Protein AF-A0A2S9YB54-F1 (afdb_monomer_lite)

InterPro domains:
  IPR007791 Co-chaperone DjlA, N-terminal [PF05099] (180-295)
  IPR029024 TerB-like [G3DSA:1.10.3680.10] (63-177)
  IPR029024 TerB-like [G3DSA:1.10.3680.10] (178-296)
  IPR029024 TerB-like [SSF158682] (177-295)

Organism: NCBI:txid215803

pLDDT: mean 83.52, std 16.0, range [41.47, 98.31]

Foldseek 3Di:
DDDDDDDDDDDDDDDDDDDDDDDDDDDDPPDDDPDDPDPPDPDDPPPDDPDDDDPLLLLLLLLLLVLVCQPPVDDDPVLLVLSLVLSCVVVVVDDSVVSSVSNVVSNVVLVPQDDPVSSVVVNLVSLLVCLVRPDPLVVLSSLVSLLCSCCVVPANDPRSLVSSQVSCVSSVLHQDLLLLLLLLLLVLLQCLVHDDDVVSVVLNLVVSCVVCVPDDSSSSVNSNSSSVNVQVVDPDNVVSLVSNLVSLLVCLVVDDLVVLVVSLVSLVCSCCVVPDHDPSSVVSSVVSCVSNVVVD

Sequence (296 aa):
MFPHGGGPATGAWGGPPASRRKGPPRPQVRRAPVSATMAMTSPPPVIGENLPFPPELPGLAWLFVGLVESAEGHLTNDDLLAVAKRLQRWAPKLPIERVSALIRHTIADYRALPDVATRGARTREHNTELAQLVPRQRLAEVLTALYEIASDDGVVRDQELRFIVNTTQQLGLSPDPRLLAIAFLYLTLSIVDGHVDEAEKLVLREQAQKWAPGISIAERAVVIRWAIAEFKRRPELDDKMQCAREAADQLAVSTDKKTRRQILAEMWRIAGADGHISPEEQRFIAEMVSRFKLDS

Secondary structure (DSSP, 8-state):
---------------------PPPPPPP--PPP--------PPPP-----PPPPTTHHHHHHHHHHHHHHHHS---HHHHHHHHHHHHHH-TTS-HHHHHHHHHHHHHHHHHS-SHHHHHHHHHHHHHHHHHHS-HHHHHHHHHHHHHHHTTTS---HHHHHHHHHHHHHTT-PPPHHHHHHHHHHHHHTTTTS---HHHHHHHHHHHHHH-TTS-HHHHHHHHHHHHHHHHT--SHHHHHHHHHHHHHHHHHHS-HHHHHHHHHHHHHHHTTTS---HHHHHHHHHHHHHTT---

Structure (mmCIF, N/CA/C/O backbone):
data_AF-A0A2S9YB54-F1
#
_entry.id   AF-A0A2S9YB54-F1
#
loop_
_atom_site.group_PDB
_atom_site.id
_atom_site.type_symbol
_atom_site.label_atom_id
_atom_site.label_alt_id
_atom_site.label_comp_id
_atom_site.label_asym_id
_atom_site.label_entity_id
_atom_site.label_seq_id
_atom_site.pdbx_PDB_ins_code
_atom_site.Cartn_x
_atom_site.Cartn_y
_atom_site.Cartn_z
_atom_site.occupancy
_atom_site.B_iso_or_equiv
_atom_site.auth_seq_id
_atom_site.auth_comp_id
_atom_site.auth_asym_id
_atom_site.auth_atom_id
_atom_site.pdbx_PDB_model_num
ATOM 1 N N . MET A 1 1 ? 33.451 56.498 38.755 1.00 47.00 1 MET A N 1
ATOM 2 C CA . MET A 1 1 ? 34.878 56.280 39.059 1.00 47.00 1 MET A CA 1
ATOM 3 C C . MET A 1 1 ? 35.447 55.453 37.912 1.00 47.00 1 MET A C 1
ATOM 5 O O . MET A 1 1 ? 35.186 54.263 37.847 1.00 47.00 1 MET A O 1
ATOM 9 N N . PHE A 1 2 ? 36.066 56.116 36.931 1.00 46.22 2 PHE A N 1
ATOM 10 C CA . PHE A 1 2 ? 36.906 55.465 35.915 1.00 46.22 2 PHE A CA 1
ATOM 11 C C . PHE A 1 2 ? 38.235 55.046 36.576 1.00 46.22 2 PHE A C 1
ATOM 13 O O . PHE A 1 2 ? 38.600 55.629 37.601 1.00 46.22 2 PHE A O 1
ATOM 20 N N . PRO A 1 3 ? 38.968 54.081 35.998 1.00 61.94 3 PRO A N 1
ATOM 21 C CA . PRO A 1 3 ? 40.018 54.521 35.084 1.00 61.94 3 PRO A CA 1
ATOM 22 C C . PRO A 1 3 ? 40.123 53.724 33.776 1.00 61.94 3 PRO A C 1
ATOM 24 O O . PRO A 1 3 ? 39.728 52.568 33.655 1.00 61.94 3 PRO A O 1
ATOM 27 N N . HIS A 1 4 ? 40.695 54.438 32.810 1.00 48.91 4 HIS A N 1
ATOM 28 C CA . HIS A 1 4 ? 41.218 54.014 31.519 1.00 48.91 4 HIS A CA 1
ATOM 29 C C . HIS A 1 4 ? 42.365 52.997 31.619 1.00 48.91 4 HIS A C 1
ATOM 31 O O . HIS A 1 4 ? 43.097 52.982 32.607 1.00 48.91 4 HIS A O 1
ATOM 37 N N . GLY A 1 5 ? 42.629 52.288 30.514 1.00 41.47 5 GLY A N 1
ATOM 38 C CA . GLY A 1 5 ? 43.935 51.664 30.292 1.00 41.47 5 GLY A CA 1
ATOM 39 C C . GLY A 1 5 ? 44.109 50.950 28.948 1.00 41.47 5 GLY A C 1
ATOM 40 O O . GLY A 1 5 ? 43.837 49.765 28.857 1.00 41.47 5 GLY A O 1
ATOM 41 N N . GLY A 1 6 ? 44.636 51.667 27.947 1.00 43.12 6 GLY A N 1
ATOM 42 C CA . GLY A 1 6 ? 45.800 51.204 27.170 1.00 43.12 6 GLY A CA 1
ATOM 43 C C . GLY A 1 6 ? 45.622 50.243 25.984 1.00 43.12 6 GLY A C 1
ATOM 44 O O . GLY A 1 6 ? 45.802 49.047 26.139 1.00 43.12 6 GLY A O 1
ATOM 45 N N . GLY A 1 7 ? 45.451 50.812 24.785 1.00 42.75 7 GLY A N 1
ATOM 46 C CA . GLY A 1 7 ? 46.510 50.874 23.754 1.00 42.75 7 GLY A CA 1
ATOM 47 C C . GLY A 1 7 ? 46.870 49.632 22.898 1.00 42.75 7 GLY A C 1
ATOM 48 O O . GLY A 1 7 ? 46.712 48.501 23.338 1.00 42.75 7 GLY A O 1
ATOM 49 N N . PRO A 1 8 ? 47.370 49.840 21.656 1.00 57.41 8 PRO A N 1
ATOM 50 C CA . PRO A 1 8 ? 47.349 48.860 20.564 1.00 57.41 8 PRO A CA 1
ATOM 51 C C . PRO A 1 8 ? 48.701 48.164 20.317 1.00 57.41 8 PRO A C 1
ATOM 53 O O . PRO A 1 8 ? 49.756 48.701 20.649 1.00 57.41 8 PRO A O 1
ATOM 56 N N . ALA A 1 9 ? 48.679 47.012 19.636 1.00 49.34 9 ALA A N 1
ATOM 57 C CA . ALA A 1 9 ? 49.881 46.344 19.134 1.00 49.34 9 ALA A CA 1
ATOM 58 C C . ALA A 1 9 ? 49.787 46.087 17.621 1.00 49.34 9 ALA A C 1
ATOM 60 O O . ALA A 1 9 ? 49.126 45.170 17.143 1.00 49.34 9 ALA A O 1
ATOM 61 N N . THR A 1 10 ? 50.487 46.938 16.879 1.00 50.25 10 THR A N 1
ATOM 62 C CA . THR A 1 10 ? 50.963 46.729 15.511 1.00 50.25 10 THR A CA 1
ATOM 63 C C . THR A 1 10 ? 52.165 45.779 15.513 1.00 50.25 10 THR A C 1
ATOM 65 O O . THR A 1 10 ? 53.118 46.012 16.253 1.00 50.25 10 THR A O 1
ATOM 68 N N . GLY A 1 11 ? 52.174 44.769 14.642 1.00 43.72 11 GLY A N 1
ATOM 69 C CA . GLY A 1 11 ? 53.356 43.953 14.327 1.00 43.72 11 GLY A CA 1
ATOM 70 C C . GLY A 1 11 ? 53.166 43.303 12.954 1.00 43.72 11 GLY A C 1
ATOM 71 O O . GLY A 1 11 ? 52.306 42.452 12.789 1.00 43.72 11 GLY A O 1
ATOM 72 N N . ALA A 1 12 ? 53.734 43.888 11.899 1.00 43.84 12 ALA A N 1
ATOM 73 C CA . ALA A 1 12 ? 55.035 43.515 11.331 1.00 43.84 12 ALA A CA 1
ATOM 74 C C . ALA A 1 12 ? 54.943 42.311 10.368 1.00 43.84 12 ALA A C 1
ATOM 76 O O . ALA A 1 12 ? 55.212 41.168 10.723 1.00 43.84 12 ALA A O 1
ATOM 77 N N . TRP A 1 13 ? 54.597 42.607 9.110 1.00 44.25 13 TRP A N 1
ATOM 78 C CA . TRP A 1 13 ? 54.785 41.710 7.969 1.00 44.25 13 TRP A CA 1
ATOM 79 C C . TRP A 1 13 ? 56.259 41.733 7.549 1.00 44.25 13 TRP A C 1
ATOM 81 O O . TRP A 1 13 ? 56.711 42.663 6.882 1.00 44.25 13 TRP A O 1
ATOM 91 N N . GLY A 1 14 ? 57.017 40.721 7.966 1.00 44.56 14 GLY A N 1
ATOM 92 C CA . GLY A 1 14 ? 58.367 40.454 7.475 1.00 44.56 14 GLY A CA 1
ATOM 93 C C . GLY A 1 14 ? 58.332 39.499 6.282 1.00 44.56 14 GLY A C 1
ATOM 94 O O . GLY A 1 14 ? 58.009 38.327 6.443 1.00 44.56 14 GLY A O 1
ATOM 95 N N . GLY A 1 15 ? 58.682 39.989 5.091 1.00 48.69 15 GLY A N 1
ATOM 96 C CA . GLY A 1 15 ? 59.106 39.147 3.966 1.00 48.69 15 GLY A CA 1
ATOM 97 C C . GLY A 1 15 ? 60.621 38.927 4.010 1.00 48.69 15 GLY A C 1
ATOM 98 O O . GLY A 1 15 ? 61.355 39.854 4.354 1.00 48.69 15 GLY A O 1
ATOM 99 N N . PRO A 1 16 ? 61.103 37.704 3.728 1.00 54.31 16 PRO A N 1
ATOM 100 C CA . PRO A 1 16 ? 62.136 37.529 2.688 1.00 54.31 16 PRO A CA 1
ATOM 101 C C . PRO A 1 16 ? 62.076 36.119 2.030 1.00 54.31 16 PRO A C 1
ATOM 103 O O . PRO A 1 16 ? 61.218 35.311 2.371 1.00 54.31 16 PRO A O 1
ATOM 106 N N . PRO A 1 17 ? 63.042 35.711 1.186 1.00 51.50 17 PRO A N 1
ATOM 107 C CA . PRO A 1 17 ? 63.483 36.291 -0.076 1.00 51.50 17 PRO A CA 1
ATOM 108 C C . PRO A 1 17 ? 63.271 35.313 -1.259 1.00 51.50 17 PRO A C 1
ATOM 110 O O . PRO A 1 17 ? 63.030 34.115 -1.104 1.00 51.50 17 PRO A O 1
ATOM 113 N N . ALA A 1 18 ? 63.416 35.837 -2.476 1.00 55.12 18 ALA A N 1
ATOM 114 C CA . ALA A 1 18 ? 63.358 35.098 -3.733 1.00 55.12 18 ALA A CA 1
ATOM 115 C C . ALA A 1 18 ? 64.339 33.907 -3.787 1.00 55.12 18 ALA A C 1
ATOM 117 O O . ALA A 1 18 ? 65.555 34.085 -3.702 1.00 55.12 18 ALA A O 1
ATOM 118 N N . SER A 1 19 ? 63.819 32.699 -4.036 1.00 52.44 19 SER A N 1
ATOM 119 C CA . SER A 1 19 ? 64.622 31.521 -4.377 1.00 52.44 19 SER A CA 1
ATOM 120 C C . SER A 1 19 ? 64.249 30.957 -5.757 1.00 52.44 19 SER A C 1
ATOM 122 O O . SER A 1 19 ? 63.149 30.491 -6.031 1.00 52.44 19 SER A O 1
ATOM 124 N N . ARG A 1 20 ? 65.227 31.108 -6.655 1.00 51.59 20 ARG A N 1
ATOM 125 C CA . ARG A 1 20 ? 65.539 30.393 -7.904 1.00 51.59 20 ARG A CA 1
ATOM 126 C C . ARG A 1 20 ? 64.504 29.383 -8.433 1.00 51.59 20 ARG A C 1
ATOM 128 O O . ARG A 1 20 ? 64.398 28.254 -7.962 1.00 51.59 20 ARG A O 1
ATOM 135 N N . ARG A 1 21 ? 63.897 29.753 -9.566 1.00 48.78 21 ARG A N 1
ATOM 136 C CA . ARG A 1 21 ? 63.228 28.858 -10.522 1.00 48.78 21 ARG A CA 1
ATOM 137 C C . ARG A 1 21 ? 64.166 27.712 -10.944 1.00 48.78 21 ARG A C 1
ATOM 139 O O . ARG A 1 21 ? 65.129 27.945 -11.672 1.00 48.78 21 ARG A O 1
ATOM 146 N N . LYS A 1 22 ? 63.865 26.476 -10.532 1.00 56.16 22 LYS A N 1
ATOM 147 C CA . LYS A 1 22 ? 64.337 25.255 -11.207 1.00 56.16 22 LYS A CA 1
ATOM 148 C C . LYS A 1 22 ? 63.351 24.942 -12.333 1.00 56.16 22 LYS A C 1
ATOM 150 O O . LYS A 1 22 ? 62.170 24.735 -12.073 1.00 56.16 22 LYS A O 1
ATOM 155 N N . GLY A 1 23 ? 63.828 24.973 -13.577 1.00 61.47 23 GLY A N 1
ATOM 156 C CA . GLY A 1 23 ? 63.038 24.587 -14.746 1.00 61.47 23 GLY A CA 1
ATOM 157 C C . GLY A 1 23 ? 62.624 23.107 -14.698 1.00 61.47 23 GLY A C 1
ATOM 158 O O . GLY A 1 23 ? 63.301 22.307 -14.046 1.00 61.47 23 GLY A O 1
ATOM 159 N N . PRO A 1 24 ? 61.521 22.735 -15.367 1.00 69.38 24 PRO A N 1
ATOM 160 C CA . PRO A 1 24 ? 61.037 21.362 -15.386 1.00 69.38 24 PRO A CA 1
ATOM 161 C C . PRO A 1 24 ? 62.026 20.434 -16.118 1.00 69.38 24 PRO A C 1
ATOM 163 O O . PRO A 1 24 ? 62.635 20.842 -17.113 1.00 69.38 24 PRO A O 1
ATOM 166 N N . PRO A 1 25 ? 62.201 19.183 -15.659 1.00 64.88 25 PRO A N 1
ATOM 167 C CA . PRO A 1 25 ? 63.003 18.192 -16.366 1.00 64.88 25 PRO A CA 1
ATOM 168 C C . PRO A 1 25 ? 62.361 17.849 -17.719 1.00 64.88 25 PRO A C 1
ATOM 170 O O . PRO A 1 25 ? 61.146 17.692 -17.826 1.00 64.88 25 PRO A O 1
ATOM 173 N N . ARG A 1 26 ? 63.193 17.736 -18.763 1.00 62.69 26 ARG A N 1
ATOM 174 C CA . ARG A 1 26 ? 62.777 17.307 -20.108 1.00 62.69 26 ARG A CA 1
ATOM 175 C C . ARG A 1 26 ? 62.056 15.946 -20.054 1.00 62.69 26 ARG A C 1
ATOM 177 O O . ARG A 1 26 ? 62.517 15.060 -19.331 1.00 62.69 26 ARG A O 1
ATOM 184 N N . PRO A 1 27 ? 60.998 15.737 -20.857 1.00 56.84 27 PRO A N 1
ATOM 185 C CA . PRO A 1 27 ? 60.333 14.443 -20.971 1.00 56.84 27 PRO A CA 1
ATOM 186 C C . PRO A 1 27 ? 61.295 13.391 -21.542 1.00 56.84 27 PRO A C 1
ATOM 188 O O . PRO A 1 27 ? 61.834 13.544 -22.639 1.00 56.84 27 PRO A O 1
ATOM 191 N N . GLN A 1 28 ? 61.519 12.316 -20.785 1.00 61.38 28 GLN A N 1
ATOM 192 C CA . GLN A 1 28 ? 62.197 11.122 -21.282 1.00 61.38 28 GLN A CA 1
ATOM 193 C C . GLN A 1 28 ? 61.257 10.367 -22.226 1.00 61.38 28 GLN A C 1
ATOM 195 O O . GLN A 1 28 ? 60.147 9.992 -21.851 1.00 61.38 28 GLN A O 1
ATOM 200 N N . VAL A 1 29 ? 61.722 10.116 -23.449 1.00 53.56 29 VAL A N 1
ATOM 201 C CA . VAL A 1 29 ? 61.055 9.249 -24.426 1.00 53.56 29 VAL A CA 1
ATOM 202 C C . VAL A 1 29 ? 61.101 7.814 -23.896 1.00 53.56 29 VAL A C 1
ATOM 204 O O . VAL A 1 29 ? 62.106 7.116 -24.043 1.00 53.56 29 VAL A O 1
ATOM 207 N N . ARG A 1 30 ? 60.021 7.364 -23.246 1.00 52.75 30 ARG A N 1
ATOM 208 C CA . ARG A 1 30 ? 59.823 5.943 -22.939 1.00 52.75 30 ARG A CA 1
ATOM 209 C C . ARG A 1 30 ? 59.600 5.200 -24.253 1.00 52.75 30 ARG A C 1
ATOM 211 O O . ARG A 1 30 ? 58.563 5.346 -24.891 1.00 52.75 30 ARG A O 1
ATOM 218 N N . ARG A 1 31 ? 60.596 4.408 -24.651 1.00 51.91 31 ARG A N 1
ATOM 219 C CA . ARG A 1 31 ? 60.464 3.397 -25.705 1.00 51.91 31 ARG A CA 1
ATOM 220 C C . ARG A 1 31 ? 59.360 2.419 -25.300 1.00 51.91 31 ARG A C 1
ATOM 222 O O . ARG A 1 31 ? 59.403 1.872 -24.200 1.00 51.91 31 ARG A O 1
ATOM 229 N N . ALA A 1 32 ? 58.379 2.228 -26.177 1.00 47.94 32 ALA A N 1
ATOM 230 C CA . ALA A 1 32 ? 57.359 1.203 -26.011 1.00 47.94 32 ALA A CA 1
ATOM 231 C C . ALA A 1 32 ? 58.017 -0.192 -26.025 1.00 47.94 32 ALA A C 1
ATOM 233 O O . ALA A 1 32 ? 58.888 -0.434 -26.867 1.00 47.94 32 ALA A O 1
ATOM 234 N N . PRO A 1 33 ? 57.630 -1.117 -25.129 1.00 52.41 33 PRO A N 1
ATOM 235 C CA . PRO A 1 33 ? 57.997 -2.513 -25.279 1.00 52.41 33 PRO A CA 1
ATOM 236 C C . PRO A 1 33 ? 57.282 -3.089 -26.506 1.00 52.41 33 PRO A C 1
ATOM 238 O O . PRO A 1 33 ? 56.056 -3.150 -26.577 1.00 52.41 33 PRO A O 1
ATOM 241 N N . VAL A 1 34 ? 58.080 -3.510 -27.482 1.00 53.00 34 VAL A N 1
ATOM 242 C CA . VAL A 1 34 ? 57.661 -4.420 -28.545 1.00 53.00 34 VAL A CA 1
ATOM 243 C C . VAL A 1 34 ? 57.504 -5.790 -27.894 1.00 53.00 34 VAL A C 1
ATOM 245 O O . VAL A 1 34 ? 58.514 -6.370 -27.506 1.00 53.00 34 VAL A O 1
ATOM 248 N N . SER A 1 35 ? 56.266 -6.262 -27.722 1.00 51.31 35 SER A N 1
ATOM 249 C CA . SER A 1 35 ? 55.844 -7.678 -27.793 1.00 51.31 35 SER A CA 1
ATOM 250 C C . SER A 1 35 ? 54.519 -7.890 -27.061 1.00 51.31 35 SER A C 1
ATOM 252 O O . SER A 1 35 ? 54.496 -7.997 -25.840 1.00 51.31 35 SER A O 1
ATOM 254 N N . ALA A 1 36 ? 53.429 -7.995 -27.822 1.00 45.22 36 ALA A N 1
ATOM 255 C CA . ALA A 1 36 ? 52.252 -8.801 -27.475 1.00 45.22 36 ALA A CA 1
ATOM 256 C C . ALA A 1 36 ? 51.378 -9.033 -28.724 1.00 45.22 36 ALA A C 1
ATOM 258 O O . ALA A 1 36 ? 50.155 -8.938 -28.685 1.00 45.22 36 ALA A O 1
ATOM 259 N N . THR A 1 37 ? 52.004 -9.332 -29.864 1.00 49.59 37 THR A N 1
ATOM 260 C CA . THR A 1 37 ? 51.296 -9.909 -31.012 1.00 49.59 37 THR A CA 1
ATOM 261 C C . THR A 1 37 ? 51.246 -11.410 -30.775 1.00 49.59 37 THR A C 1
ATOM 263 O O . THR A 1 37 ? 52.161 -12.095 -31.205 1.00 49.59 37 THR A O 1
ATOM 266 N N . MET A 1 38 ? 50.273 -11.877 -29.985 1.00 50.12 38 MET A N 1
ATOM 267 C CA . MET A 1 38 ? 49.732 -13.253 -29.912 1.00 50.12 38 MET A CA 1
ATOM 268 C C . MET A 1 38 ? 48.845 -13.370 -28.660 1.00 50.12 38 MET A C 1
ATOM 270 O O . MET A 1 38 ? 49.124 -14.120 -27.733 1.00 50.12 38 MET A O 1
ATOM 274 N N . ALA A 1 39 ? 47.754 -12.608 -28.624 1.00 44.03 39 ALA A N 1
ATOM 275 C CA . ALA A 1 39 ? 46.569 -13.005 -27.874 1.00 44.03 39 ALA A CA 1
ATOM 276 C C . ALA A 1 39 ? 45.500 -13.282 -28.924 1.00 44.03 39 ALA A C 1
ATOM 278 O O . ALA A 1 39 ? 44.854 -12.370 -29.439 1.00 44.03 39 ALA A O 1
ATOM 279 N N . MET A 1 40 ? 45.417 -14.549 -29.329 1.00 45.66 40 MET A N 1
ATOM 280 C CA . MET A 1 40 ? 44.345 -15.030 -30.182 1.00 45.66 40 MET A CA 1
ATOM 281 C C . MET A 1 40 ? 43.021 -14.704 -29.498 1.00 45.66 40 MET A C 1
ATOM 283 O O . MET A 1 40 ? 42.725 -15.219 -28.424 1.00 45.66 40 MET A O 1
ATOM 287 N N . THR A 1 41 ? 42.290 -13.780 -30.116 1.00 48.69 41 THR A N 1
ATOM 288 C CA . THR A 1 41 ? 40.847 -13.828 -30.360 1.00 48.69 41 THR A CA 1
ATOM 289 C C . THR A 1 41 ? 40.161 -15.052 -29.751 1.00 48.69 41 THR A C 1
ATOM 291 O O . THR A 1 41 ? 39.812 -15.997 -30.457 1.00 48.69 41 THR A O 1
ATOM 294 N N . SER A 1 42 ? 39.943 -15.032 -28.437 1.00 43.28 42 SER A N 1
ATOM 295 C CA . SER A 1 42 ? 38.818 -15.773 -27.889 1.00 43.28 42 SER A CA 1
ATOM 296 C C . SER A 1 42 ? 37.576 -15.063 -28.422 1.00 43.28 42 SER A C 1
ATOM 298 O O . SER A 1 42 ? 37.486 -13.838 -28.274 1.00 43.28 42 SER A O 1
ATOM 300 N N . PRO A 1 43 ? 36.653 -15.771 -29.093 1.00 49.47 43 PRO A N 1
ATOM 301 C CA . PRO A 1 43 ? 35.344 -15.216 -29.393 1.00 49.47 43 PRO A CA 1
ATOM 302 C C . PRO A 1 43 ? 34.773 -14.620 -28.100 1.00 49.47 43 PRO A C 1
ATOM 304 O O . PRO A 1 43 ? 34.968 -15.228 -27.040 1.00 49.47 43 PRO A O 1
ATOM 307 N N . PRO A 1 44 ? 34.099 -13.454 -28.138 1.00 54.94 44 PRO A N 1
ATOM 308 C CA . PRO A 1 44 ? 33.345 -13.010 -26.975 1.00 54.94 44 PRO A CA 1
ATOM 309 C C . PRO A 1 44 ? 32.461 -14.182 -26.530 1.00 54.94 44 PRO A C 1
ATOM 311 O O . PRO A 1 44 ? 31.923 -14.874 -27.405 1.00 54.94 44 PRO A O 1
ATOM 314 N N . PRO A 1 45 ? 32.348 -14.462 -25.216 1.00 51.91 45 PRO A N 1
ATOM 315 C CA . PRO A 1 45 ? 31.446 -15.501 -24.748 1.00 51.91 45 PRO A CA 1
ATOM 316 C C . PRO A 1 45 ? 30.101 -15.228 -25.406 1.00 51.91 45 PRO A C 1
ATOM 318 O O . PRO A 1 45 ? 29.587 -14.112 -25.316 1.00 51.91 45 PRO A O 1
ATOM 321 N N . VAL A 1 46 ? 29.606 -16.208 -26.162 1.00 49.88 46 VAL A N 1
ATOM 322 C CA . VAL A 1 46 ? 28.294 -16.133 -26.793 1.00 49.88 46 VAL A CA 1
ATOM 323 C C . VAL A 1 46 ? 27.329 -15.917 -25.642 1.00 49.88 46 VAL A C 1
ATOM 325 O O . VAL A 1 46 ? 27.094 -16.831 -24.854 1.00 49.88 46 VAL A O 1
ATOM 328 N N . ILE A 1 47 ? 26.895 -14.665 -25.472 1.00 51.78 47 ILE A N 1
ATOM 329 C CA . ILE A 1 47 ? 25.923 -14.277 -24.459 1.00 51.78 47 ILE A CA 1
ATOM 330 C C . ILE A 1 47 ? 24.749 -15.209 -24.707 1.00 51.78 47 ILE A C 1
ATOM 332 O O . ILE A 1 47 ? 24.193 -15.217 -25.807 1.00 51.78 47 ILE A O 1
ATOM 336 N N . GLY A 1 48 ? 24.512 -16.076 -23.721 1.00 52.75 48 GLY A N 1
ATOM 337 C CA . GLY A 1 48 ? 23.598 -17.202 -23.817 1.00 52.75 48 GLY A CA 1
ATOM 338 C C . GLY A 1 48 ? 22.249 -16.780 -24.377 1.00 52.75 48 GLY A C 1
ATOM 339 O O . GLY A 1 48 ? 21.853 -15.629 -24.212 1.00 52.75 48 GLY A O 1
ATOM 340 N N . GLU A 1 49 ? 21.619 -17.734 -25.067 1.00 58.34 49 GLU A N 1
ATOM 341 C CA . GLU A 1 49 ? 20.243 -17.757 -25.571 1.00 58.34 49 GLU A CA 1
ATOM 342 C C . GLU A 1 49 ? 19.460 -16.449 -25.392 1.00 58.34 49 GLU A C 1
ATOM 344 O O . GLU A 1 49 ? 19.230 -15.995 -24.271 1.00 58.34 49 GLU A O 1
ATOM 349 N N . ASN A 1 50 ? 18.977 -15.879 -26.506 1.00 71.06 50 ASN A N 1
ATOM 350 C CA . ASN A 1 50 ? 17.980 -14.805 -26.525 1.00 71.06 50 ASN A CA 1
ATOM 351 C C . ASN A 1 50 ? 16.673 -15.284 -25.868 1.00 71.06 50 ASN A C 1
ATOM 353 O O . ASN A 1 50 ? 15.663 -15.499 -26.534 1.00 71.06 50 ASN A O 1
ATOM 357 N N . LEU A 1 51 ? 16.688 -15.465 -24.550 1.00 76.81 51 LEU A N 1
ATOM 358 C CA . LEU A 1 51 ? 15.523 -15.803 -23.771 1.00 76.81 51 LEU A CA 1
ATOM 359 C C . LEU A 1 51 ? 14.571 -14.610 -23.901 1.00 76.81 51 LEU A C 1
ATOM 361 O O . LEU A 1 51 ? 14.964 -13.466 -23.599 1.00 76.81 51 LEU A O 1
ATOM 365 N N . PRO A 1 52 ? 13.351 -14.834 -24.413 1.00 88.44 52 PRO A N 1
ATOM 366 C CA . PRO A 1 52 ? 12.354 -13.784 -24.457 1.00 88.44 52 PRO A CA 1
ATOM 367 C C . PRO A 1 52 ? 12.044 -13.343 -23.026 1.00 88.44 52 PRO A C 1
ATOM 369 O O . PRO A 1 52 ? 12.101 -14.134 -22.080 1.00 88.44 52 PRO A O 1
ATOM 372 N N . PHE A 1 53 ? 11.751 -12.056 -22.854 1.00 91.62 53 PHE A N 1
ATOM 373 C CA . PHE A 1 53 ? 11.256 -11.576 -21.571 1.00 91.62 53 PHE A CA 1
ATOM 374 C C . PHE A 1 53 ? 9.857 -12.161 -21.320 1.00 91.62 53 PHE A C 1
ATOM 376 O O . PHE A 1 53 ? 9.069 -12.248 -22.267 1.00 91.62 53 PHE A O 1
ATOM 383 N N . PRO A 1 54 ? 9.527 -12.537 -20.072 1.00 94.88 54 PRO A N 1
ATOM 384 C CA . PRO A 1 54 ? 8.142 -12.745 -19.677 1.00 94.88 54 PRO A CA 1
ATOM 385 C C . PRO A 1 54 ? 7.296 -11.528 -20.079 1.00 94.88 54 PRO A C 1
ATOM 387 O O . PRO A 1 54 ? 7.786 -10.398 -19.957 1.00 94.88 54 PRO A O 1
ATOM 390 N N . PRO A 1 55 ? 6.067 -11.730 -20.577 1.00 95.56 55 PRO A N 1
ATOM 391 C CA . PRO A 1 55 ? 5.236 -10.650 -21.104 1.00 95.56 55 PRO A CA 1
ATOM 392 C C . PRO A 1 55 ? 4.896 -9.583 -20.054 1.00 95.56 55 PRO A C 1
ATOM 394 O O . PRO A 1 55 ? 4.734 -8.417 -20.396 1.00 95.56 55 PRO A O 1
ATOM 397 N N . GLU A 1 56 ? 4.845 -9.948 -18.775 1.00 96.31 56 GLU A N 1
ATOM 398 C CA . GLU A 1 56 ? 4.596 -9.035 -17.660 1.00 96.31 56 GLU A CA 1
ATOM 399 C C . GLU A 1 56 ? 5.819 -8.180 -17.289 1.00 96.31 56 GLU A C 1
ATOM 401 O O . GLU A 1 56 ? 5.679 -7.118 -16.682 1.00 96.31 56 GLU A O 1
ATOM 406 N N . LEU A 1 57 ? 7.035 -8.616 -17.642 1.00 96.94 57 LEU A N 1
ATOM 407 C CA . LEU A 1 57 ? 8.267 -8.014 -17.130 1.00 96.94 57 LEU A CA 1
ATOM 408 C C . LEU A 1 57 ? 8.466 -6.548 -17.564 1.00 96.94 57 LEU A C 1
ATOM 410 O O . LEU A 1 57 ? 8.876 -5.756 -16.715 1.00 96.94 57 LEU A O 1
ATOM 414 N N . PRO A 1 58 ? 8.167 -6.139 -18.816 1.00 97.31 58 PRO A N 1
ATOM 415 C CA . PRO A 1 58 ? 8.232 -4.731 -19.209 1.00 97.31 58 PRO A CA 1
ATOM 416 C C . PRO A 1 58 ? 7.261 -3.845 -18.421 1.00 97.31 58 PRO A C 1
ATOM 418 O O . PRO A 1 58 ? 7.652 -2.774 -17.964 1.00 97.31 58 PRO A O 1
ATOM 421 N N . GLY A 1 59 ? 6.027 -4.312 -18.195 1.00 97.62 59 GLY A N 1
ATOM 422 C CA . GLY A 1 59 ? 5.044 -3.587 -17.387 1.00 97.62 59 GLY A CA 1
ATOM 423 C C . GLY A 1 59 ? 5.513 -3.426 -15.940 1.00 97.62 59 GLY A C 1
ATOM 424 O O . GLY A 1 59 ? 5.453 -2.332 -15.386 1.00 97.62 59 GLY A O 1
ATOM 425 N N . LEU A 1 60 ? 6.058 -4.487 -15.335 1.00 97.94 60 LEU A N 1
ATOM 426 C CA . LEU A 1 60 ? 6.622 -4.424 -13.982 1.00 97.94 60 LEU A CA 1
ATOM 427 C C . LEU A 1 60 ? 7.818 -3.470 -13.900 1.00 97.94 60 LEU A C 1
ATOM 429 O O . LEU A 1 60 ? 7.915 -2.686 -12.956 1.00 97.94 60 LEU A O 1
ATOM 433 N N . ALA A 1 61 ? 8.711 -3.510 -14.894 1.00 98.00 61 ALA A N 1
ATOM 434 C CA . ALA A 1 61 ? 9.841 -2.594 -14.968 1.00 98.00 61 ALA A CA 1
ATOM 435 C C . ALA A 1 61 ? 9.358 -1.142 -15.033 1.00 98.00 61 ALA A C 1
ATOM 437 O O . ALA A 1 61 ? 9.882 -0.301 -14.303 1.00 98.00 61 ALA A O 1
ATOM 438 N N . TRP A 1 62 ? 8.325 -0.865 -15.838 1.00 98.31 62 TRP A N 1
ATOM 439 C CA . TRP A 1 62 ? 7.717 0.459 -15.935 1.00 98.31 62 TRP A CA 1
ATOM 440 C C . TRP A 1 62 ? 7.185 0.950 -14.589 1.00 98.31 62 TRP A C 1
ATOM 442 O O . TRP A 1 62 ? 7.481 2.074 -14.191 1.00 98.31 62 TRP A O 1
ATOM 452 N N . LEU A 1 63 ? 6.445 0.112 -13.855 1.00 97.69 63 LEU A N 1
ATOM 453 C CA . LEU A 1 63 ? 5.908 0.494 -12.546 1.00 97.69 63 LEU A CA 1
ATOM 454 C C . LEU A 1 63 ? 7.003 0.761 -11.516 1.00 97.69 63 LEU A C 1
ATOM 456 O O . LEU A 1 63 ? 6.921 1.742 -10.782 1.00 97.69 63 LEU A O 1
ATOM 460 N N . PHE A 1 64 ? 8.027 -0.091 -11.459 1.00 97.12 64 PHE A N 1
ATOM 461 C CA . PHE A 1 64 ? 9.107 0.062 -10.484 1.00 97.12 64 PHE A CA 1
ATOM 462 C C . PHE A 1 64 ? 9.976 1.285 -10.789 1.00 97.12 64 PHE A C 1
ATOM 464 O O . PHE A 1 64 ? 10.320 2.028 -9.875 1.00 97.12 64 PHE A O 1
ATOM 471 N N . VAL A 1 65 ? 10.275 1.543 -12.066 1.00 96.19 65 VAL A N 1
ATOM 472 C CA . VAL A 1 65 ? 10.962 2.772 -12.492 1.00 96.19 65 VAL A CA 1
ATOM 473 C C . VAL A 1 65 ? 10.098 3.998 -12.210 1.00 96.19 65 VAL A C 1
ATOM 475 O O . VAL A 1 65 ? 10.599 4.974 -11.662 1.00 96.19 65 VAL A O 1
ATOM 478 N N . GLY A 1 66 ? 8.803 3.941 -12.533 1.00 95.94 66 GLY A N 1
ATOM 479 C CA . GLY A 1 66 ? 7.864 5.033 -12.291 1.00 95.94 66 GLY A CA 1
ATOM 480 C C . GLY A 1 66 ? 7.759 5.408 -10.814 1.00 95.94 66 GLY A C 1
ATOM 481 O O . GLY A 1 66 ? 7.721 6.595 -10.501 1.00 95.94 66 GLY A O 1
ATOM 482 N N . LEU A 1 67 ? 7.787 4.418 -9.914 1.00 95.81 67 LEU A N 1
ATOM 483 C CA . LEU A 1 67 ? 7.822 4.644 -8.470 1.00 95.81 67 LEU A CA 1
ATOM 484 C C . LEU A 1 67 ? 9.077 5.424 -8.059 1.00 95.81 67 LEU A C 1
ATOM 486 O O . LEU A 1 67 ? 8.950 6.483 -7.451 1.00 95.81 67 LEU A O 1
ATOM 490 N N . VAL A 1 68 ? 10.268 4.942 -8.424 1.00 94.19 68 VAL A N 1
ATOM 491 C CA . VAL A 1 68 ? 11.528 5.592 -8.024 1.00 94.19 68 VAL A CA 1
ATOM 492 C C . VAL A 1 68 ? 11.658 6.991 -8.635 1.00 94.19 68 VAL A C 1
ATOM 494 O O . VAL A 1 68 ? 12.027 7.949 -7.959 1.00 94.19 68 VAL A O 1
ATOM 497 N N . GLU A 1 69 ? 11.287 7.150 -9.905 1.00 92.69 69 GLU A N 1
ATOM 498 C CA . GLU A 1 69 ? 11.288 8.454 -10.574 1.00 92.69 69 GLU A CA 1
ATOM 499 C C . GLU A 1 69 ? 10.265 9.428 -9.967 1.00 92.69 69 GLU A C 1
ATOM 501 O O . GLU A 1 69 ? 10.484 10.638 -10.011 1.00 92.69 69 GLU A O 1
ATOM 506 N N . SER A 1 70 ? 9.166 8.935 -9.380 1.00 88.19 70 SER A N 1
ATOM 507 C CA . SER A 1 70 ? 8.165 9.784 -8.717 1.00 88.19 70 SER A CA 1
ATOM 508 C C . SER A 1 70 ? 8.623 10.359 -7.378 1.00 88.19 70 SER A C 1
ATOM 510 O O . SER A 1 70 ? 8.031 11.328 -6.918 1.00 88.19 70 SER A O 1
ATOM 512 N N . ALA A 1 71 ? 9.648 9.786 -6.746 1.00 78.19 71 ALA A N 1
ATOM 513 C CA . ALA A 1 71 ? 10.081 10.203 -5.421 1.00 78.19 71 ALA A CA 1
ATOM 514 C C . ALA A 1 71 ? 10.953 11.466 -5.466 1.00 78.19 71 ALA A C 1
ATOM 516 O O . ALA A 1 71 ? 10.657 12.447 -4.785 1.00 78.19 71 ALA A O 1
ATOM 517 N N . GLU A 1 72 ? 12.019 11.445 -6.277 1.00 68.25 72 GLU A N 1
ATOM 518 C CA . GLU A 1 72 ? 13.048 12.501 -6.293 1.00 68.25 72 GLU A CA 1
ATOM 519 C C . GLU A 1 72 ? 13.640 12.778 -7.690 1.00 68.25 72 GLU A C 1
ATOM 521 O O . GLU A 1 72 ? 14.532 13.612 -7.828 1.00 68.25 72 GLU A O 1
ATOM 526 N N . GLY A 1 73 ? 13.175 12.097 -8.749 1.00 69.31 73 GLY A N 1
ATOM 527 C CA . GLY A 1 73 ? 13.687 12.274 -10.120 1.00 69.31 73 GLY A CA 1
ATOM 528 C C . GLY A 1 73 ? 15.170 11.906 -10.319 1.00 69.31 73 GLY A C 1
ATOM 529 O O . GLY A 1 73 ? 15.743 12.153 -11.385 1.00 69.31 73 GLY A O 1
ATOM 530 N N . HIS A 1 74 ? 15.814 11.315 -9.309 1.00 80.00 74 HIS A N 1
ATOM 531 C CA . HIS A 1 74 ? 17.220 10.927 -9.327 1.00 80.00 74 HIS A CA 1
ATOM 532 C C . HIS A 1 74 ? 17.371 9.449 -8.971 1.00 80.00 74 HIS A C 1
ATOM 534 O O . HIS A 1 74 ? 17.495 9.084 -7.812 1.00 80.00 74 HIS A O 1
ATOM 540 N N . LEU A 1 75 ? 17.396 8.598 -9.998 1.00 84.50 75 LEU A N 1
ATOM 541 C CA . LEU A 1 75 ? 17.771 7.190 -9.860 1.00 84.50 75 LEU A CA 1
ATOM 542 C C . LEU A 1 75 ? 19.247 7.065 -9.466 1.00 84.50 75 LEU A C 1
ATOM 544 O O . LEU A 1 75 ? 20.133 7.386 -10.266 1.00 84.50 75 LEU A O 1
ATOM 548 N N . THR A 1 76 ? 19.508 6.561 -8.265 1.00 89.12 76 THR A N 1
ATOM 549 C CA . THR A 1 76 ? 20.843 6.140 -7.836 1.00 89.12 76 THR A CA 1
ATOM 550 C C . THR A 1 76 ? 21.163 4.735 -8.357 1.00 89.12 76 THR A C 1
ATOM 552 O O . THR A 1 76 ? 20.286 3.984 -8.789 1.00 89.12 76 THR A O 1
ATOM 555 N N . ASN A 1 77 ? 22.439 4.338 -8.320 1.00 89.88 77 ASN A N 1
ATOM 556 C CA . ASN A 1 77 ? 22.815 2.959 -8.657 1.00 89.88 77 ASN A CA 1
ATOM 557 C C . ASN A 1 77 ? 22.207 1.936 -7.684 1.00 89.88 77 ASN A C 1
ATOM 559 O O . ASN A 1 77 ? 21.923 0.810 -8.098 1.00 89.88 77 ASN A O 1
ATOM 563 N N . ASP A 1 78 ? 21.992 2.328 -6.428 1.00 89.69 78 ASP A N 1
ATOM 564 C CA . ASP A 1 78 ? 21.382 1.470 -5.415 1.00 89.69 78 ASP A CA 1
ATOM 565 C C . ASP A 1 78 ? 19.898 1.243 -5.723 1.00 89.69 78 ASP A C 1
ATOM 567 O O . ASP A 1 78 ? 19.451 0.094 -5.701 1.00 89.69 78 ASP A O 1
ATOM 571 N N . ASP A 1 79 ? 19.176 2.277 -6.173 1.00 90.56 79 ASP A N 1
ATOM 572 C CA . ASP A 1 79 ? 17.788 2.137 -6.633 1.00 90.56 79 ASP A CA 1
ATOM 573 C C . ASP A 1 79 ? 17.683 1.193 -7.834 1.00 90.56 79 ASP A C 1
ATOM 575 O O . ASP A 1 79 ? 16.833 0.301 -7.879 1.00 90.56 79 ASP A O 1
ATOM 579 N N . LEU A 1 80 ? 18.584 1.344 -8.812 1.00 92.25 80 LEU A N 1
ATOM 580 C CA . LEU A 1 80 ? 18.632 0.465 -9.984 1.00 92.25 80 LEU A CA 1
ATOM 581 C C . LEU A 1 80 ? 18.877 -0.988 -9.580 1.00 92.25 80 LEU A C 1
ATOM 583 O O . LEU A 1 80 ? 18.244 -1.899 -10.120 1.00 92.25 80 LEU A O 1
ATOM 587 N N . LEU A 1 81 ? 19.778 -1.213 -8.623 1.00 91.56 81 LEU A N 1
ATOM 588 C CA . LEU A 1 81 ? 20.064 -2.540 -8.097 1.00 91.56 81 LEU A CA 1
ATOM 589 C C . LEU A 1 81 ? 18.872 -3.104 -7.313 1.00 91.56 81 LEU A C 1
ATOM 591 O O . LEU A 1 81 ? 18.573 -4.295 -7.441 1.00 91.56 81 LEU A O 1
ATOM 595 N N . ALA A 1 82 ? 18.176 -2.279 -6.529 1.00 91.31 82 ALA A N 1
ATOM 596 C CA . ALA A 1 82 ? 16.963 -2.669 -5.824 1.00 91.31 82 ALA A CA 1
ATOM 597 C C . ALA A 1 82 ? 15.884 -3.110 -6.824 1.00 91.31 82 ALA A C 1
ATOM 599 O O . ALA A 1 82 ? 15.425 -4.255 -6.753 1.00 91.31 82 ALA A O 1
ATOM 600 N N . VAL A 1 83 ? 15.565 -2.276 -7.819 1.00 95.44 83 VAL A N 1
ATOM 601 C CA . VAL A 1 83 ? 14.605 -2.590 -8.892 1.00 95.44 83 VAL A CA 1
ATOM 602 C C . VAL A 1 83 ? 15.003 -3.870 -9.634 1.00 95.44 83 VAL A C 1
ATOM 604 O O . VAL A 1 83 ? 14.168 -4.760 -9.814 1.00 95.44 83 VAL A O 1
ATOM 607 N N . ALA A 1 84 ? 16.281 -4.028 -9.997 1.00 95.75 84 ALA A N 1
ATOM 608 C CA . ALA A 1 84 ? 16.780 -5.222 -10.682 1.00 95.75 84 ALA A CA 1
ATOM 609 C C . ALA A 1 84 ? 16.597 -6.497 -9.855 1.00 95.75 84 ALA A C 1
ATOM 611 O O . ALA A 1 84 ? 16.087 -7.493 -10.371 1.00 95.75 84 ALA A O 1
ATOM 612 N N . LYS A 1 85 ? 16.924 -6.459 -8.557 1.00 93.75 85 LYS A N 1
ATOM 613 C CA . LYS A 1 85 ? 16.698 -7.587 -7.640 1.00 93.75 85 LYS A CA 1
ATOM 614 C C . LYS A 1 85 ? 15.215 -7.953 -7.542 1.00 93.75 85 LYS A C 1
ATOM 616 O O . LYS A 1 85 ? 14.892 -9.138 -7.494 1.00 93.75 85 LYS A O 1
ATOM 621 N N . ARG A 1 86 ? 14.303 -6.970 -7.517 1.00 94.50 86 ARG A N 1
ATOM 622 C CA . ARG A 1 86 ? 12.852 -7.231 -7.448 1.00 94.50 86 ARG A CA 1
ATOM 623 C C . ARG A 1 86 ? 12.326 -7.823 -8.758 1.00 94.50 86 ARG A C 1
ATOM 625 O O . ARG A 1 86 ? 11.619 -8.826 -8.705 1.00 94.50 86 ARG A O 1
ATOM 632 N N . LEU A 1 87 ? 12.724 -7.294 -9.918 1.00 96.19 87 LEU A N 1
ATOM 633 C CA . LEU A 1 87 ? 12.365 -7.875 -11.222 1.00 96.19 87 LEU A CA 1
ATOM 634 C C . LEU A 1 87 ? 12.927 -9.288 -11.409 1.00 96.19 87 LEU A C 1
ATOM 636 O O . LEU A 1 87 ? 12.255 -10.148 -11.975 1.00 96.19 87 LEU A O 1
ATOM 640 N N . GLN A 1 88 ? 14.121 -9.574 -10.888 1.00 95.31 88 GLN A N 1
ATOM 641 C CA . GLN A 1 88 ? 14.711 -10.908 -10.986 1.00 95.31 88 GLN A CA 1
ATOM 642 C C . GLN A 1 88 ? 13.890 -11.977 -10.245 1.00 95.31 88 GLN A C 1
ATOM 644 O O . GLN A 1 88 ? 13.870 -13.124 -10.681 1.00 95.31 88 GLN A O 1
ATOM 649 N N . ARG A 1 89 ? 13.130 -11.622 -9.195 1.00 93.75 89 ARG A N 1
ATOM 650 C CA . ARG A 1 89 ? 12.187 -12.559 -8.545 1.00 93.75 89 ARG A CA 1
ATOM 651 C C . ARG A 1 89 ? 11.075 -13.024 -9.494 1.00 93.75 89 ARG A C 1
ATOM 653 O O . ARG A 1 89 ? 10.574 -14.134 -9.343 1.00 93.75 89 ARG A O 1
ATOM 660 N N . TRP A 1 90 ? 10.710 -12.199 -10.475 1.00 93.69 90 TRP A N 1
ATOM 661 C CA . TRP A 1 90 ? 9.706 -12.522 -11.494 1.00 93.69 90 TRP A CA 1
ATOM 662 C C . TRP A 1 90 ? 10.288 -13.290 -12.679 1.00 93.69 90 TRP A C 1
ATOM 664 O O . TRP A 1 90 ? 9.582 -14.065 -13.317 1.00 93.69 90 TRP A O 1
ATOM 674 N N . ALA A 1 91 ? 11.584 -13.127 -12.942 1.00 94.81 91 ALA A N 1
ATOM 675 C CA . ALA A 1 91 ? 12.284 -13.813 -14.018 1.00 94.81 91 ALA A CA 1
ATOM 676 C C . ALA A 1 91 ? 13.623 -14.407 -13.536 1.00 94.81 91 ALA A C 1
ATOM 678 O O . ALA A 1 91 ? 14.684 -13.990 -14.003 1.00 94.81 91 ALA A O 1
ATOM 679 N N . PRO A 1 92 ? 13.608 -15.410 -12.634 1.00 95.38 92 PRO A N 1
ATOM 680 C CA . PRO A 1 92 ? 14.820 -15.905 -11.967 1.00 95.38 92 PRO A CA 1
ATOM 681 C C . PRO A 1 92 ? 15.816 -16.580 -12.915 1.00 95.38 92 PRO A C 1
ATOM 683 O O . PRO A 1 92 ? 16.988 -16.723 -12.586 1.00 95.38 92 PRO A O 1
ATOM 686 N N . LYS A 1 93 ? 15.357 -16.999 -14.099 1.00 95.00 93 LYS A N 1
ATOM 687 C CA . LYS A 1 93 ? 16.195 -17.606 -15.141 1.00 95.00 93 LYS A CA 1
ATOM 688 C C . LYS A 1 93 ? 16.927 -16.572 -16.002 1.00 95.00 93 LYS A C 1
ATOM 690 O O . LYS A 1 93 ? 17.799 -16.954 -16.774 1.00 95.00 93 LYS A O 1
ATOM 695 N N . LEU A 1 94 ? 16.561 -15.289 -15.917 1.00 94.00 94 LEU A N 1
ATOM 696 C CA . LEU A 1 94 ? 17.214 -14.242 -16.695 1.00 94.00 94 LEU A CA 1
ATOM 697 C C . LEU A 1 94 ? 18.490 -13.749 -15.994 1.00 94.00 94 LEU A C 1
ATOM 699 O O . LEU A 1 94 ? 18.461 -13.478 -14.788 1.00 94.00 94 LEU A O 1
ATOM 703 N N . PRO A 1 95 ? 19.589 -13.555 -16.746 1.00 93.25 95 PRO A N 1
ATOM 704 C CA . PRO A 1 95 ? 20.783 -12.896 -16.233 1.00 93.25 95 PRO A CA 1
ATOM 705 C C . PRO A 1 95 ? 20.470 -11.491 -15.707 1.00 93.25 95 PRO A C 1
ATOM 707 O O . PRO A 1 95 ? 19.655 -10.760 -16.285 1.00 93.25 95 PRO A O 1
ATOM 710 N N . ILE A 1 96 ? 21.139 -11.077 -14.632 1.00 92.00 96 ILE A N 1
ATOM 711 C CA . ILE A 1 96 ? 20.916 -9.755 -14.028 1.00 92.00 96 ILE A CA 1
ATOM 712 C C . ILE A 1 96 ? 21.268 -8.621 -15.002 1.00 92.00 96 ILE A C 1
ATOM 714 O O . ILE A 1 96 ? 20.645 -7.561 -14.980 1.00 92.00 96 ILE A O 1
ATOM 718 N N . GLU A 1 97 ? 22.204 -8.853 -15.922 1.00 91.69 97 GLU A N 1
ATOM 719 C CA . GLU A 1 97 ? 22.627 -7.912 -16.960 1.00 91.69 97 GLU A CA 1
ATOM 720 C C . GLU A 1 97 ? 21.493 -7.634 -17.953 1.00 91.69 97 GLU A C 1
ATOM 722 O O . GLU A 1 97 ? 21.297 -6.489 -18.367 1.00 91.69 97 GLU A O 1
ATOM 727 N N . ARG A 1 98 ? 20.708 -8.669 -18.289 1.00 94.12 98 ARG A N 1
ATOM 728 C CA . ARG A 1 98 ? 19.512 -8.581 -19.142 1.00 94.12 98 ARG A CA 1
ATOM 729 C C . ARG A 1 98 ? 18.407 -7.785 -18.453 1.00 94.12 98 ARG A C 1
ATOM 731 O O . ARG A 1 98 ? 17.812 -6.914 -19.084 1.00 94.12 98 ARG A O 1
ATOM 738 N N . VAL A 1 99 ? 18.158 -8.057 -17.172 1.00 95.69 99 VAL A N 1
ATOM 739 C CA . VAL A 1 99 ? 17.202 -7.286 -16.356 1.00 95.69 99 VAL A CA 1
ATOM 740 C C . VAL A 1 99 ? 17.648 -5.824 -16.244 1.00 95.69 99 VAL A C 1
ATOM 742 O O . VAL A 1 99 ? 16.855 -4.913 -16.457 1.00 95.69 99 VAL A O 1
ATOM 745 N N . SER A 1 100 ? 18.938 -5.582 -16.011 1.00 94.19 100 SER A N 1
ATOM 746 C CA . SER A 1 100 ? 19.505 -4.231 -15.939 1.00 94.19 100 SER A CA 1
ATOM 747 C C . SER A 1 100 ? 19.401 -3.489 -17.274 1.00 94.19 100 SER A C 1
ATOM 749 O O . SER A 1 100 ? 19.151 -2.286 -17.291 1.00 94.19 100 SER A O 1
ATOM 751 N N . ALA A 1 101 ? 19.575 -4.182 -18.405 1.00 94.38 101 ALA A N 1
ATOM 752 C CA . ALA A 1 101 ? 19.365 -3.592 -19.724 1.00 94.38 101 ALA A CA 1
ATOM 753 C C . ALA A 1 101 ? 17.900 -3.177 -19.926 1.00 94.38 101 ALA A C 1
ATOM 755 O O . ALA A 1 101 ? 17.655 -2.049 -20.345 1.00 94.38 101 ALA A O 1
ATOM 756 N N . LEU A 1 102 ? 16.940 -4.036 -19.557 1.00 96.50 102 LEU A N 1
ATOM 757 C CA . LEU A 1 102 ? 15.511 -3.706 -19.589 1.00 96.50 102 LEU A CA 1
ATOM 758 C C . LEU A 1 102 ? 15.197 -2.465 -18.742 1.00 96.50 102 LEU A C 1
ATOM 760 O O . LEU A 1 102 ? 14.516 -1.562 -19.221 1.00 96.50 102 LEU A O 1
ATOM 764 N N . ILE A 1 103 ? 15.729 -2.386 -17.520 1.00 96.44 103 ILE A N 1
ATOM 765 C CA . ILE A 1 103 ? 15.540 -1.224 -16.640 1.00 96.44 103 ILE A CA 1
ATOM 766 C C . ILE A 1 103 ? 16.085 0.046 -17.295 1.00 96.44 103 ILE A C 1
ATOM 768 O O . ILE A 1 103 ? 15.378 1.045 -17.360 1.00 96.44 103 ILE A O 1
ATOM 772 N N . ARG A 1 104 ? 17.310 0.016 -17.840 1.00 95.25 104 ARG A N 1
ATOM 773 C CA . ARG A 1 104 ? 17.903 1.181 -18.522 1.00 95.25 104 ARG A CA 1
ATOM 774 C C . ARG A 1 104 ? 17.072 1.652 -19.715 1.00 95.25 104 ARG A C 1
ATOM 776 O O . ARG A 1 104 ? 16.895 2.856 -19.872 1.00 95.25 104 ARG A O 1
ATOM 783 N N . HIS A 1 105 ? 16.550 0.727 -20.520 1.00 96.62 105 HIS A N 1
ATOM 784 C CA . HIS A 1 105 ? 15.632 1.069 -21.610 1.00 96.62 105 HIS A CA 1
ATOM 785 C C . HIS A 1 105 ? 14.338 1.690 -21.082 1.00 96.62 105 HIS A C 1
ATOM 787 O O . HIS A 1 105 ? 13.952 2.762 -21.527 1.00 96.62 105 HIS A O 1
ATOM 793 N N . THR A 1 106 ? 13.743 1.085 -20.056 1.00 97.38 106 THR A N 1
ATOM 794 C CA . THR A 1 106 ? 12.519 1.589 -19.419 1.00 97.38 106 THR A CA 1
ATOM 795 C C . THR A 1 106 ? 12.703 3.007 -18.870 1.00 97.38 106 THR A C 1
ATOM 797 O O . THR A 1 106 ? 11.825 3.847 -19.025 1.00 97.38 106 THR A O 1
ATOM 800 N N . ILE A 1 107 ? 13.857 3.309 -18.268 1.00 95.69 107 ILE A N 1
ATOM 801 C CA . ILE A 1 107 ? 14.190 4.655 -17.776 1.00 95.69 107 ILE A CA 1
ATOM 802 C C . ILE A 1 107 ? 14.303 5.650 -18.926 1.00 95.69 107 ILE A C 1
ATOM 804 O O . ILE A 1 107 ? 13.799 6.767 -18.815 1.00 95.69 107 ILE A O 1
ATOM 808 N N . ALA A 1 108 ? 14.968 5.262 -20.017 1.00 95.69 108 ALA A N 1
ATOM 809 C CA . ALA A 1 108 ? 15.078 6.107 -21.199 1.00 95.69 108 ALA A CA 1
ATOM 810 C C . ALA A 1 108 ? 13.687 6.432 -21.766 1.00 95.69 108 ALA A C 1
ATOM 812 O O . ALA A 1 108 ? 13.389 7.603 -21.994 1.00 95.69 108 ALA A O 1
ATOM 813 N N . ASP A 1 109 ? 12.819 5.426 -21.889 1.00 97.06 109 ASP A N 1
ATOM 814 C CA . ASP A 1 109 ? 11.448 5.589 -22.375 1.00 97.06 109 ASP A CA 1
ATOM 815 C C . ASP A 1 109 ? 10.609 6.459 -21.426 1.00 97.06 109 ASP A C 1
ATOM 817 O O . ASP A 1 109 ? 9.920 7.381 -21.863 1.00 97.06 109 ASP A O 1
ATOM 821 N N . TYR A 1 110 ? 10.708 6.228 -20.113 1.00 95.56 110 TYR A N 1
ATOM 822 C CA . TYR A 1 110 ? 9.994 7.007 -19.099 1.00 95.56 110 TYR A CA 1
ATOM 823 C C . TYR A 1 110 ? 10.391 8.488 -19.122 1.00 95.56 110 TYR A C 1
ATOM 825 O O . TYR A 1 110 ? 9.534 9.376 -19.082 1.00 95.56 110 TYR A O 1
ATOM 833 N N . ARG A 1 111 ? 11.695 8.771 -19.230 1.00 94.44 111 ARG A N 1
ATOM 834 C CA . ARG A 1 111 ? 12.238 10.137 -19.284 1.00 94.44 111 ARG A CA 1
ATOM 835 C C . ARG A 1 111 ? 11.988 10.831 -20.620 1.00 94.44 111 ARG A C 1
ATOM 837 O O . ARG A 1 111 ? 11.936 12.058 -20.641 1.00 94.44 111 ARG A O 1
ATOM 844 N N . ALA A 1 112 ? 11.807 10.078 -21.705 1.00 96.56 112 ALA A N 1
ATOM 845 C CA . ALA A 1 112 ? 11.440 10.625 -23.008 1.00 96.56 112 ALA A CA 1
ATOM 846 C C . ALA A 1 112 ? 10.006 11.186 -23.037 1.00 96.56 112 ALA A C 1
ATOM 848 O O . ALA A 1 112 ? 9.695 12.014 -23.895 1.00 96.56 112 ALA A O 1
ATOM 849 N N . LEU A 1 113 ? 9.134 10.779 -22.104 1.00 96.69 113 LEU A N 1
ATOM 850 C CA . LEU A 1 113 ? 7.790 11.342 -21.993 1.00 96.69 113 LEU A CA 1
ATOM 851 C C . LEU A 1 113 ? 7.830 12.772 -21.415 1.00 96.69 113 LEU A C 1
ATOM 853 O O . LEU A 1 113 ? 8.459 12.992 -20.368 1.00 96.69 113 LEU A O 1
ATOM 857 N N . PRO A 1 114 ? 7.130 13.730 -22.056 1.00 93.00 114 PRO A N 1
ATOM 858 C CA . PRO A 1 114 ? 7.340 15.165 -21.847 1.00 93.00 114 PRO A CA 1
ATOM 859 C C . PRO A 1 114 ? 6.821 15.685 -20.505 1.00 93.00 114 PRO A C 1
ATOM 861 O O . PRO A 1 114 ? 7.369 16.644 -19.967 1.00 93.00 114 PRO A O 1
ATOM 864 N N . ASP A 1 115 ? 5.776 15.070 -19.953 1.00 94.31 115 ASP A N 1
ATOM 865 C CA . ASP A 1 115 ? 5.100 15.570 -18.760 1.00 94.31 115 ASP A CA 1
ATOM 866 C C . ASP A 1 115 ? 4.521 14.451 -17.879 1.00 94.31 115 ASP A C 1
ATOM 868 O O . ASP A 1 115 ? 4.433 13.276 -18.255 1.00 94.31 115 ASP A O 1
ATOM 872 N N . VAL A 1 116 ? 4.122 14.843 -16.667 1.00 91.56 116 VAL A N 1
ATOM 873 C CA . VAL A 1 116 ? 3.557 13.955 -15.642 1.00 91.56 116 VAL A CA 1
ATOM 874 C C . VAL A 1 116 ? 2.234 13.328 -16.093 1.00 91.56 116 VAL A C 1
ATOM 876 O O . VAL A 1 116 ? 1.961 12.177 -15.754 1.00 91.56 116 VAL A O 1
ATOM 879 N N . ALA A 1 117 ? 1.414 14.041 -16.871 1.00 95.00 117 ALA A N 1
ATOM 880 C CA . ALA A 1 117 ? 0.119 13.536 -17.320 1.00 95.00 117 ALA A CA 1
ATOM 881 C C . ALA A 1 117 ? 0.289 12.391 -18.331 1.00 95.00 117 ALA A C 1
ATOM 883 O O . ALA A 1 117 ? -0.384 11.364 -18.218 1.00 95.00 117 ALA A O 1
ATOM 884 N N . THR A 1 118 ? 1.237 12.536 -19.256 1.00 96.69 118 THR A N 1
ATOM 885 C CA . THR A 1 118 ? 1.601 11.540 -20.266 1.00 96.69 118 THR A CA 1
ATOM 886 C C . THR A 1 118 ? 2.235 10.312 -19.617 1.00 96.69 118 THR A C 1
ATOM 888 O O . THR A 1 118 ? 1.837 9.186 -19.914 1.00 96.69 118 THR A O 1
ATOM 891 N N . ARG A 1 119 ? 3.145 10.504 -18.648 1.00 96.00 119 ARG A N 1
ATOM 892 C CA . ARG A 1 119 ? 3.684 9.399 -17.831 1.00 96.00 119 ARG A CA 1
ATOM 893 C C . ARG A 1 119 ? 2.575 8.671 -17.079 1.00 96.00 119 ARG A C 1
ATOM 895 O O . ARG A 1 119 ? 2.513 7.448 -17.112 1.00 96.00 119 ARG A O 1
ATOM 902 N N . GLY A 1 120 ? 1.650 9.413 -16.471 1.00 95.56 120 GLY A N 1
ATOM 903 C CA . GLY A 1 120 ? 0.487 8.850 -15.790 1.00 95.56 120 GLY A CA 1
ATOM 904 C C . GLY A 1 120 ? -0.444 8.066 -16.723 1.00 95.56 120 GLY A C 1
ATOM 905 O O . GLY A 1 120 ? -0.968 7.030 -16.321 1.00 95.56 120 GLY A O 1
ATOM 906 N N . ALA A 1 121 ? -0.641 8.523 -17.964 1.00 96.94 121 ALA A N 1
ATOM 907 C CA . ALA A 1 121 ? -1.399 7.791 -18.979 1.00 96.94 121 ALA A CA 1
ATOM 908 C C . ALA A 1 121 ? -0.710 6.478 -19.360 1.00 96.94 121 ALA A C 1
ATOM 910 O O . ALA A 1 121 ? -1.345 5.427 -19.315 1.00 96.94 121 ALA A O 1
ATOM 911 N N . ARG A 1 122 ? 0.601 6.518 -19.611 1.00 97.81 122 ARG A N 1
ATOM 912 C CA . ARG A 1 122 ? 1.377 5.320 -19.937 1.00 97.81 122 ARG A CA 1
ATOM 913 C C . ARG A 1 122 ? 1.430 4.313 -18.784 1.00 97.81 122 ARG A C 1
ATOM 915 O O . ARG A 1 122 ? 1.303 3.113 -18.999 1.00 97.81 122 ARG A O 1
ATOM 922 N N . THR A 1 123 ? 1.524 4.790 -17.543 1.00 97.62 123 THR A N 1
ATOM 923 C CA . THR A 1 123 ? 1.412 3.941 -16.347 1.00 97.62 123 THR A CA 1
ATOM 924 C C . THR A 1 123 ? 0.044 3.259 -16.254 1.00 97.62 123 THR A C 1
ATOM 926 O O . THR A 1 123 ? -0.018 2.080 -15.914 1.00 97.62 123 THR A O 1
ATOM 929 N N . ARG A 1 124 ? -1.054 3.949 -16.604 1.00 97.50 124 ARG A N 1
ATOM 930 C CA . ARG A 1 124 ? -2.398 3.338 -16.658 1.00 97.50 124 ARG A CA 1
ATOM 931 C C . ARG A 1 124 ? -2.502 2.236 -17.710 1.00 97.50 124 ARG A C 1
ATOM 933 O O . ARG A 1 124 ? -3.138 1.218 -17.441 1.00 97.50 124 ARG A O 1
ATOM 940 N N . GLU A 1 125 ? -1.890 2.426 -18.877 1.00 97.88 125 GLU A N 1
ATOM 941 C CA . GLU A 1 125 ? -1.832 1.404 -19.933 1.00 97.88 125 GLU A CA 1
ATOM 942 C C . GLU A 1 125 ? -1.132 0.144 -19.417 1.00 97.88 125 GLU A C 1
ATOM 944 O O . GLU A 1 125 ? -1.737 -0.927 -19.405 1.00 97.88 125 GLU A O 1
ATOM 949 N N . HIS A 1 126 ? 0.076 0.283 -18.861 1.00 97.88 126 HIS A N 1
ATOM 950 C CA . HIS A 1 126 ? 0.808 -0.851 -18.295 1.00 97.88 126 HIS A CA 1
ATOM 951 C C . HIS A 1 126 ? 0.086 -1.513 -17.117 1.00 97.88 126 HIS A C 1
ATOM 953 O O . HIS A 1 126 ? 0.100 -2.736 -17.008 1.00 97.88 126 HIS A O 1
ATOM 959 N N . ASN A 1 127 ? -0.599 -0.748 -16.261 1.00 97.31 127 ASN A N 1
ATOM 960 C CA . ASN A 1 127 ? -1.442 -1.326 -15.210 1.00 97.31 127 ASN A CA 1
ATOM 961 C C . ASN A 1 127 ? -2.600 -2.145 -15.789 1.00 97.31 127 ASN A C 1
ATOM 963 O O . ASN A 1 127 ? -2.890 -3.231 -15.294 1.00 97.31 127 ASN A O 1
ATOM 967 N N . THR A 1 128 ? -3.236 -1.658 -16.854 1.00 96.75 128 THR A N 1
ATOM 968 C CA . THR A 1 128 ? -4.327 -2.375 -17.528 1.00 96.75 128 THR A CA 1
ATOM 969 C C . THR A 1 128 ? -3.826 -3.680 -18.147 1.00 96.75 128 THR A C 1
ATOM 971 O O . THR A 1 128 ? -4.454 -4.722 -17.972 1.00 96.75 128 THR A O 1
ATOM 974 N N . GLU A 1 129 ? -2.674 -3.647 -18.817 1.00 96.75 129 GLU A N 1
ATOM 975 C CA . GLU A 1 129 ? -2.025 -4.833 -19.385 1.00 96.75 129 GLU A CA 1
ATOM 976 C C . GLU A 1 129 ? -1.642 -5.841 -18.293 1.00 96.75 129 GLU A C 1
ATOM 978 O O . GLU A 1 129 ? -1.980 -7.021 -18.383 1.00 96.75 129 GLU A O 1
ATOM 983 N N . LEU A 1 130 ? -0.997 -5.385 -17.215 1.00 97.31 130 LEU A N 1
ATOM 984 C CA . LEU A 1 130 ? -0.613 -6.243 -16.094 1.00 97.31 130 LEU A CA 1
ATOM 985 C C . LEU A 1 130 ? -1.822 -6.889 -15.421 1.00 97.31 130 LEU A C 1
ATOM 987 O O . LEU A 1 130 ? -1.765 -8.072 -15.095 1.00 97.31 130 LEU A O 1
ATOM 991 N N . ALA A 1 131 ? -2.920 -6.150 -15.249 1.00 95.62 131 ALA A N 1
ATOM 992 C CA . ALA A 1 131 ? -4.150 -6.684 -14.672 1.00 95.62 131 ALA A CA 1
ATOM 993 C C . ALA A 1 131 ? -4.774 -7.808 -15.522 1.00 95.62 131 ALA A C 1
ATOM 995 O O . ALA A 1 131 ? -5.471 -8.666 -14.983 1.00 95.62 131 ALA A O 1
ATOM 996 N N . GLN A 1 132 ? -4.520 -7.820 -16.835 1.00 96.06 132 GLN A N 1
ATOM 997 C CA . GLN A 1 132 ? -4.965 -8.880 -17.746 1.00 96.06 132 GLN A CA 1
ATOM 998 C C . GLN A 1 132 ? -3.992 -10.066 -17.786 1.00 96.06 132 GLN A C 1
ATOM 1000 O O . GLN A 1 132 ? -4.423 -11.211 -17.911 1.00 96.06 132 GLN A O 1
ATOM 1005 N N . LEU A 1 133 ? -2.687 -9.799 -17.696 1.00 96.25 133 LEU A N 1
ATOM 1006 C CA . LEU A 1 133 ? -1.633 -10.809 -17.827 1.00 96.25 133 LEU A CA 1
ATOM 1007 C C . LEU A 1 133 ? -1.368 -11.581 -16.530 1.00 96.25 133 LEU A C 1
ATOM 1009 O O . LEU A 1 133 ? -1.006 -12.757 -16.571 1.00 96.25 133 LEU A O 1
ATOM 1013 N N . VAL A 1 134 ? -1.504 -10.922 -15.379 1.00 95.31 134 VAL A N 1
ATOM 1014 C CA . VAL A 1 134 ? -1.055 -11.448 -14.089 1.00 95.31 134 VAL A CA 1
ATOM 1015 C C . VAL A 1 134 ? -2.261 -11.825 -13.223 1.00 95.31 134 VAL A C 1
ATOM 1017 O O . VAL A 1 134 ? -3.131 -10.989 -12.979 1.00 95.31 134 VAL A O 1
ATOM 1020 N N . PRO A 1 135 ? -2.320 -13.059 -12.683 1.00 91.94 135 PRO A N 1
ATOM 1021 C CA . PRO A 1 135 ? -3.376 -13.449 -11.756 1.00 91.94 135 PRO A CA 1
ATOM 1022 C C . PRO A 1 135 ? -3.424 -12.538 -10.530 1.00 91.94 135 PRO A C 1
ATOM 1024 O O . PRO A 1 135 ? -2.384 -12.145 -9.994 1.00 91.94 135 PRO A O 1
ATOM 1027 N N . ARG A 1 136 ? -4.630 -12.280 -10.014 1.00 87.75 136 ARG A N 1
ATOM 1028 C CA . ARG A 1 136 ? -4.854 -11.386 -8.867 1.00 87.75 136 ARG A CA 1
ATOM 1029 C C . ARG A 1 136 ? -3.944 -11.688 -7.672 1.00 87.75 136 ARG A C 1
ATOM 1031 O O . ARG A 1 136 ? -3.403 -10.759 -7.079 1.00 87.75 136 ARG A O 1
ATOM 1038 N N . GLN A 1 137 ? -3.737 -12.967 -7.338 1.00 83.62 137 GLN A N 1
ATOM 1039 C CA . GLN A 1 137 ? -2.866 -13.349 -6.218 1.00 83.62 137 GLN A CA 1
ATOM 1040 C C . GLN A 1 137 ? -1.426 -12.854 -6.414 1.00 83.62 137 GLN A C 1
ATOM 1042 O O . GLN A 1 137 ? -0.799 -12.406 -5.458 1.00 83.62 137 GLN A O 1
ATOM 1047 N N . ARG A 1 138 ? -0.922 -12.886 -7.653 1.00 89.88 138 ARG A N 1
ATOM 1048 C CA . ARG A 1 138 ? 0.425 -12.419 -7.994 1.00 89.88 138 ARG A CA 1
ATOM 1049 C C . ARG A 1 138 ? 0.506 -10.902 -8.130 1.00 89.88 138 ARG A C 1
ATOM 1051 O O . ARG A 1 138 ? 1.537 -10.330 -7.801 1.00 89.88 138 ARG A O 1
ATOM 1058 N N . LEU A 1 139 ? -0.570 -10.216 -8.519 1.00 92.25 139 LEU A N 1
ATOM 1059 C CA . LEU A 1 139 ? -0.595 -8.746 -8.507 1.00 92.25 139 LEU A CA 1
ATOM 1060 C C . LEU A 1 139 ? -0.348 -8.180 -7.095 1.00 92.25 139 LEU A C 1
ATOM 1062 O O . LEU A 1 139 ? 0.280 -7.135 -6.946 1.00 92.25 139 LEU A O 1
ATOM 1066 N N . ALA A 1 140 ? -0.769 -8.879 -6.039 1.00 87.12 140 ALA A N 1
ATOM 1067 C CA . ALA A 1 140 ? -0.486 -8.458 -4.667 1.00 87.12 140 ALA A CA 1
ATOM 1068 C C . ALA A 1 140 ? 1.020 -8.536 -4.309 1.00 87.12 140 ALA A C 1
ATOM 1070 O O . ALA A 1 140 ? 1.506 -7.765 -3.474 1.00 87.12 140 ALA A O 1
ATOM 1071 N N . GLU A 1 141 ? 1.790 -9.404 -4.980 1.00 89.69 141 GLU A N 1
ATOM 1072 C CA . GLU A 1 141 ? 3.258 -9.428 -4.885 1.00 89.69 141 GLU A CA 1
ATOM 1073 C C . GLU A 1 141 ? 3.876 -8.170 -5.515 1.00 89.69 141 GLU A C 1
ATOM 1075 O O . GLU A 1 141 ? 4.875 -7.665 -5.005 1.00 89.69 141 GLU A O 1
ATOM 1080 N N . VAL A 1 142 ? 3.266 -7.619 -6.576 1.00 92.81 142 VAL A N 1
ATOM 1081 C CA . VAL A 1 142 ? 3.699 -6.353 -7.199 1.00 92.81 142 VAL A CA 1
ATOM 1082 C C . VAL A 1 142 ? 3.598 -5.212 -6.195 1.00 92.81 142 VAL A C 1
ATOM 1084 O O . VAL A 1 142 ? 4.550 -4.459 -6.022 1.00 92.81 142 VAL A O 1
ATOM 1087 N N . LEU A 1 143 ? 2.481 -5.119 -5.472 1.00 90.56 143 LEU A N 1
ATOM 1088 C CA . LEU A 1 143 ? 2.297 -4.087 -4.451 1.00 90.56 143 LEU A CA 1
ATOM 1089 C C . LEU A 1 143 ? 3.262 -4.247 -3.280 1.00 90.56 143 LEU A C 1
ATOM 1091 O O . LEU A 1 143 ? 3.799 -3.262 -2.780 1.00 90.56 143 LEU A O 1
ATOM 1095 N N . THR A 1 144 ? 3.515 -5.489 -2.868 1.00 87.75 144 THR A N 1
ATOM 1096 C CA . THR A 1 144 ? 4.534 -5.777 -1.854 1.00 87.75 144 THR A CA 1
ATOM 1097 C C . THR A 1 144 ? 5.904 -5.281 -2.320 1.00 87.75 144 THR A C 1
ATOM 1099 O O . THR A 1 144 ? 6.577 -4.583 -1.567 1.00 87.75 144 THR A O 1
ATOM 1102 N N . ALA A 1 145 ? 6.282 -5.556 -3.573 1.00 92.56 145 ALA A N 1
ATOM 1103 C CA . ALA A 1 145 ? 7.536 -5.080 -4.149 1.00 92.56 145 ALA A CA 1
ATOM 1104 C C . ALA A 1 145 ? 7.598 -3.546 -4.241 1.00 92.56 145 ALA A C 1
ATOM 1106 O O . ALA A 1 145 ? 8.640 -2.976 -3.936 1.00 92.56 145 ALA A O 1
ATOM 1107 N N . LEU A 1 146 ? 6.499 -2.874 -4.598 1.00 93.69 146 LEU A N 1
ATOM 1108 C CA . LEU A 1 146 ? 6.438 -1.410 -4.622 1.00 93.69 146 LEU A CA 1
ATOM 1109 C C . LEU A 1 146 ? 6.669 -0.810 -3.229 1.00 93.69 146 LEU A C 1
ATOM 1111 O O . LEU A 1 146 ? 7.482 0.097 -3.089 1.00 93.69 146 LEU A O 1
ATOM 1115 N N . TYR A 1 147 ? 6.022 -1.342 -2.188 1.00 89.75 147 TYR A N 1
ATOM 1116 C CA . TYR A 1 147 ? 6.286 -0.896 -0.818 1.00 89.75 147 TYR A CA 1
ATOM 1117 C C . TYR A 1 147 ? 7.721 -1.195 -0.373 1.00 89.75 147 TYR A C 1
ATOM 1119 O O . TYR A 1 147 ? 8.315 -0.360 0.291 1.00 89.75 147 TYR A O 1
ATOM 1127 N N . GLU A 1 148 ? 8.281 -2.357 -0.725 1.00 89.56 148 GLU A N 1
ATOM 1128 C CA . GLU A 1 148 ? 9.680 -2.695 -0.416 1.00 89.56 148 GLU A CA 1
ATOM 1129 C C . GLU A 1 148 ? 10.691 -1.781 -1.114 1.00 89.56 148 GLU A C 1
ATOM 1131 O O . GLU A 1 148 ? 11.792 -1.623 -0.602 1.00 89.56 148 GLU A O 1
ATOM 1136 N N . ILE A 1 149 ? 10.360 -1.247 -2.292 1.00 92.06 149 ILE A N 1
ATOM 1137 C CA . ILE A 1 149 ? 11.199 -0.272 -2.998 1.00 92.06 149 ILE A CA 1
ATOM 1138 C C . ILE A 1 149 ? 11.050 1.102 -2.340 1.00 92.06 149 ILE A C 1
ATOM 1140 O O . ILE A 1 149 ? 12.048 1.717 -1.997 1.00 92.06 149 ILE A O 1
ATOM 1144 N N . ALA A 1 150 ? 9.816 1.555 -2.104 1.00 89.75 150 ALA A N 1
ATOM 1145 C CA . ALA A 1 150 ? 9.556 2.861 -1.496 1.00 89.75 150 ALA A CA 1
ATOM 1146 C C . ALA A 1 150 ? 9.996 2.961 -0.028 1.00 89.75 150 ALA A C 1
ATOM 1148 O O . ALA A 1 150 ? 10.109 4.053 0.500 1.00 89.75 150 ALA A O 1
ATOM 1149 N N . SER A 1 151 ? 10.177 1.837 0.669 1.00 87.62 151 SER A N 1
ATOM 1150 C CA . SER A 1 151 ? 10.618 1.824 2.066 1.00 87.62 151 SER A CA 1
ATOM 1151 C C . SER A 1 151 ? 12.067 1.368 2.237 1.00 87.62 151 SER A C 1
ATOM 1153 O O . SER A 1 151 ? 12.419 0.955 3.343 1.00 87.62 151 SER A O 1
ATOM 1155 N N . ASP A 1 152 ? 12.879 1.344 1.175 1.00 88.75 152 ASP A N 1
ATOM 1156 C CA . ASP A 1 152 ? 14.270 0.860 1.247 1.00 88.75 152 ASP A CA 1
ATOM 1157 C C . ASP A 1 152 ? 15.132 1.772 2.150 1.00 88.75 152 ASP A C 1
ATOM 1159 O O . ASP A 1 152 ? 16.009 1.286 2.861 1.00 88.75 152 ASP A O 1
ATOM 1163 N N . ASP A 1 153 ? 14.796 3.066 2.235 1.00 84.56 153 ASP A N 1
ATOM 1164 C CA . ASP A 1 153 ? 15.381 4.055 3.159 1.00 84.56 153 ASP A CA 1
ATOM 1165 C C . ASP A 1 153 ? 14.656 4.142 4.526 1.00 84.56 153 ASP A C 1
ATOM 1167 O O . ASP A 1 153 ? 15.021 4.933 5.398 1.00 84.56 153 ASP A O 1
ATOM 1171 N N . GLY A 1 154 ? 13.624 3.317 4.732 1.00 83.12 154 GLY A N 1
ATOM 1172 C CA . GLY A 1 154 ? 12.790 3.295 5.933 1.00 83.12 154 GLY A CA 1
ATOM 1173 C C . GLY A 1 154 ? 11.620 4.290 5.949 1.00 83.12 154 GLY A C 1
ATOM 1174 O O . GLY A 1 154 ? 10.815 4.241 6.891 1.00 83.12 154 GLY A O 1
ATOM 1175 N N . VAL A 1 155 ? 11.466 5.147 4.932 1.00 83.62 155 VAL A N 1
ATOM 1176 C CA . VAL A 1 155 ? 10.424 6.183 4.869 1.00 83.62 155 VAL A CA 1
ATOM 1177 C C . VAL A 1 155 ? 9.726 6.178 3.511 1.00 83.62 155 VAL A C 1
ATOM 1179 O O . VAL A 1 155 ? 10.278 6.597 2.511 1.00 83.62 155 VAL A O 1
ATOM 1182 N N . VAL A 1 156 ? 8.438 5.825 3.497 1.00 85.94 156 VAL A N 1
ATOM 1183 C CA . VAL A 1 156 ? 7.608 5.989 2.293 1.00 85.94 156 VAL A CA 1
ATOM 1184 C C . VAL A 1 156 ? 7.159 7.445 2.193 1.00 85.94 156 VAL A C 1
ATOM 1186 O O . VAL A 1 156 ? 6.406 7.923 3.046 1.00 85.94 156 VAL A O 1
ATOM 1189 N N . ARG A 1 157 ? 7.595 8.144 1.148 1.00 87.50 157 ARG A N 1
ATOM 1190 C CA . ARG A 1 157 ? 7.277 9.554 0.891 1.00 87.50 157 ARG A CA 1
ATOM 1191 C C . ARG A 1 157 ? 5.865 9.714 0.320 1.00 87.50 157 ARG A C 1
ATOM 1193 O O . ARG A 1 157 ? 5.293 8.796 -0.267 1.00 87.50 157 ARG A O 1
ATOM 1200 N N . ASP A 1 158 ? 5.310 10.922 0.411 1.00 85.81 158 ASP A N 1
ATOM 1201 C CA . ASP A 1 158 ? 3.948 11.225 -0.062 1.00 85.81 158 ASP A CA 1
ATOM 1202 C C . ASP A 1 158 ? 3.725 10.905 -1.545 1.00 85.81 158 ASP A C 1
ATOM 1204 O O . ASP A 1 158 ? 2.662 10.410 -1.929 1.00 85.81 158 ASP A O 1
ATOM 1208 N N . GLN A 1 159 ? 4.711 11.203 -2.393 1.00 90.12 159 GLN A N 1
ATOM 1209 C CA . GLN A 1 159 ? 4.605 10.976 -3.836 1.00 90.12 159 GLN A CA 1
ATOM 1210 C C . GLN A 1 159 ? 4.620 9.478 -4.162 1.00 90.12 159 GLN A C 1
ATOM 1212 O O . GLN A 1 159 ? 3.780 9.014 -4.935 1.00 90.12 159 GLN A O 1
ATOM 1217 N N . GLU A 1 160 ? 5.484 8.715 -3.491 1.00 92.25 160 GLU A N 1
ATOM 1218 C CA . GLU A 1 160 ? 5.558 7.256 -3.599 1.00 92.25 160 GLU A CA 1
ATOM 1219 C C . GLU A 1 160 ? 4.265 6.608 -3.111 1.00 92.25 160 GLU A C 1
ATOM 1221 O O . GLU A 1 160 ? 3.683 5.782 -3.811 1.00 92.25 160 GLU A O 1
ATOM 1226 N N . LEU A 1 161 ? 3.749 7.024 -1.948 1.00 88.62 161 LEU A N 1
ATOM 1227 C CA . LEU A 1 161 ? 2.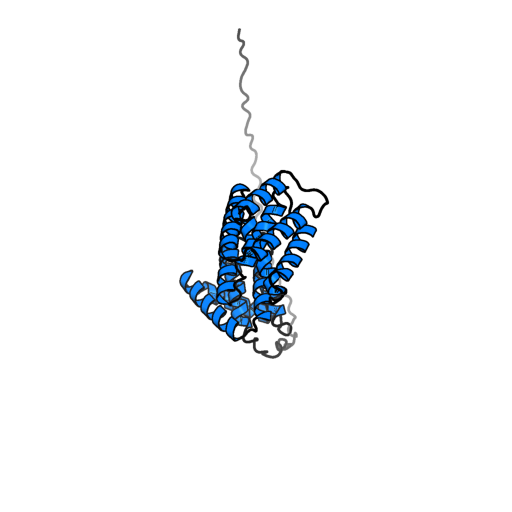492 6.501 -1.422 1.00 88.62 161 LEU A CA 1
ATOM 1228 C C . LEU A 1 161 ? 1.336 6.769 -2.392 1.00 88.62 161 LEU A C 1
ATOM 1230 O O . LEU A 1 161 ? 0.570 5.855 -2.694 1.00 88.62 161 LEU A O 1
ATOM 1234 N N . ARG A 1 162 ? 1.227 7.988 -2.940 1.00 89.19 162 ARG A N 1
ATOM 1235 C CA . ARG A 1 162 ? 0.217 8.308 -3.965 1.00 89.19 162 ARG A CA 1
ATOM 1236 C C . ARG A 1 162 ? 0.384 7.438 -5.210 1.00 89.19 162 ARG A C 1
ATOM 1238 O O . ARG A 1 162 ? -0.616 6.957 -5.742 1.00 89.19 162 ARG A O 1
ATOM 1245 N N . PHE A 1 163 ? 1.615 7.208 -5.666 1.00 93.56 163 PHE A N 1
ATOM 1246 C CA . PHE A 1 163 ? 1.896 6.325 -6.798 1.00 93.56 163 PHE A CA 1
ATOM 1247 C C . PHE A 1 163 ? 1.441 4.885 -6.518 1.00 93.56 163 PHE A C 1
ATOM 1249 O O . PHE A 1 163 ? 0.733 4.292 -7.337 1.00 93.56 163 PHE A O 1
ATOM 1256 N N . ILE A 1 164 ? 1.790 4.340 -5.348 1.00 92.06 164 ILE A N 1
ATOM 1257 C CA . ILE A 1 164 ? 1.422 2.986 -4.918 1.00 92.06 164 ILE A CA 1
ATOM 1258 C C . ILE A 1 164 ? -0.094 2.845 -4.815 1.00 92.06 164 ILE A C 1
ATOM 1260 O O . ILE A 1 164 ? -0.653 1.879 -5.333 1.00 92.06 164 ILE A O 1
ATOM 1264 N N . VAL A 1 165 ? -0.776 3.811 -4.199 1.00 87.94 165 VAL A N 1
ATOM 1265 C CA . VAL A 1 165 ? -2.237 3.814 -4.044 1.00 87.94 165 VAL A CA 1
ATOM 1266 C C . VAL A 1 165 ? -2.935 3.852 -5.401 1.00 87.94 165 VAL A C 1
ATOM 1268 O O . VAL A 1 165 ? -3.802 3.020 -5.669 1.00 87.94 165 VAL A O 1
ATOM 1271 N N . ASN A 1 166 ? -2.524 4.758 -6.289 1.00 91.38 166 ASN A N 1
ATOM 1272 C CA . ASN A 1 166 ? -3.105 4.865 -7.626 1.00 91.38 166 ASN A CA 1
ATOM 1273 C C . ASN A 1 166 ? -2.878 3.585 -8.442 1.00 91.38 166 ASN A C 1
ATOM 1275 O O . ASN A 1 166 ? -3.796 3.096 -9.098 1.00 91.38 166 ASN A O 1
ATOM 1279 N N . THR A 1 167 ? -1.677 3.010 -8.361 1.00 94.44 167 THR A N 1
ATOM 1280 C CA . THR A 1 167 ? -1.334 1.739 -9.014 1.00 94.44 167 THR A CA 1
ATOM 1281 C C . THR A 1 167 ? -2.176 0.590 -8.463 1.00 94.44 167 THR A C 1
ATOM 1283 O O . THR A 1 167 ? -2.775 -0.163 -9.223 1.00 94.44 167 THR A O 1
ATOM 1286 N N . THR A 1 168 ? -2.319 0.504 -7.139 1.00 90.19 168 THR A N 1
ATOM 1287 C CA . THR A 1 168 ? -3.157 -0.489 -6.447 1.00 90.19 168 THR A CA 1
ATOM 1288 C C . THR A 1 168 ? -4.603 -0.439 -6.927 1.00 90.19 168 THR A C 1
ATOM 1290 O O . THR A 1 168 ? -5.192 -1.476 -7.231 1.00 90.19 168 THR A O 1
ATOM 1293 N N . GLN A 1 169 ? -5.173 0.764 -7.037 1.00 89.12 169 GLN A N 1
ATOM 1294 C CA . GLN A 1 169 ? -6.533 0.952 -7.539 1.00 89.12 169 GLN A CA 1
ATOM 1295 C C . GLN A 1 169 ? -6.669 0.525 -9.004 1.00 89.12 169 GLN A C 1
ATOM 1297 O O . GLN A 1 169 ? -7.609 -0.187 -9.350 1.00 89.12 169 GLN A O 1
ATOM 1302 N N . GLN A 1 170 ? -5.714 0.902 -9.855 1.00 93.44 170 GLN A N 1
ATOM 1303 C CA . GLN A 1 170 ? -5.731 0.572 -11.285 1.00 93.44 170 GLN A CA 1
ATOM 1304 C C . GLN A 1 170 ? -5.541 -0.925 -11.559 1.00 93.44 170 GLN A C 1
ATOM 1306 O O . GLN A 1 170 ? -6.111 -1.443 -12.513 1.00 93.44 170 GLN A O 1
ATOM 1311 N N . LEU A 1 171 ? -4.810 -1.633 -10.696 1.00 93.25 171 LEU A N 1
ATOM 1312 C CA . LEU A 1 171 ? -4.678 -3.093 -10.741 1.00 93.25 171 LEU A CA 1
ATOM 1313 C C . LEU A 1 171 ? -5.903 -3.828 -10.160 1.00 93.25 171 LEU A C 1
ATOM 1315 O O . LEU A 1 171 ? -5.909 -5.056 -10.080 1.00 93.25 171 LEU A O 1
ATOM 1319 N N . GLY A 1 172 ? -6.934 -3.102 -9.711 1.00 89.44 172 GLY A N 1
ATOM 1320 C CA . GLY A 1 172 ? -8.126 -3.681 -9.090 1.00 89.44 172 GLY A CA 1
ATOM 1321 C C . GLY A 1 172 ? -7.866 -4.281 -7.705 1.00 89.44 172 GLY A C 1
ATOM 1322 O O . GLY A 1 172 ? -8.656 -5.094 -7.223 1.00 89.44 172 GLY A O 1
ATOM 1323 N N . LEU A 1 173 ? -6.765 -3.903 -7.053 1.00 85.88 173 LEU A N 1
ATOM 1324 C CA . LEU A 1 173 ? -6.344 -4.395 -5.740 1.00 85.88 173 LEU A CA 1
ATOM 1325 C C . LEU A 1 173 ? -6.708 -3.445 -4.596 1.00 85.88 173 LEU A C 1
ATOM 1327 O O . LEU A 1 173 ? -6.153 -3.562 -3.505 1.00 85.88 173 LEU A O 1
ATOM 1331 N N . SER A 1 174 ? -7.623 -2.500 -4.830 1.00 79.56 174 SER A N 1
ATOM 1332 C CA . SER A 1 174 ? -8.093 -1.575 -3.799 1.00 79.56 174 SER A CA 1
ATOM 1333 C C . SER A 1 174 ? -8.462 -2.335 -2.522 1.00 79.56 174 SER A C 1
ATOM 1335 O O . SER A 1 174 ? -9.340 -3.204 -2.575 1.00 79.56 174 SER A O 1
ATOM 1337 N N . PRO A 1 175 ? -7.805 -2.042 -1.385 1.00 79.75 175 PRO A N 1
ATOM 1338 C CA . PRO A 1 175 ? -8.167 -2.657 -0.125 1.00 79.75 175 PRO A CA 1
ATOM 1339 C C . PRO A 1 175 ? -9.598 -2.269 0.231 1.00 79.75 175 PRO A C 1
ATOM 1341 O O . PRO A 1 175 ? -10.048 -1.165 -0.085 1.00 79.75 175 PRO A O 1
ATOM 1344 N N . ASP A 1 176 ? -10.307 -3.172 0.907 1.00 84.88 176 ASP A N 1
ATOM 1345 C CA . ASP A 1 176 ? -11.618 -2.847 1.461 1.00 84.88 176 ASP A CA 1
ATOM 1346 C C . ASP A 1 176 ? -11.455 -1.627 2.387 1.00 84.88 176 ASP A C 1
ATOM 1348 O O . ASP A 1 176 ? -10.681 -1.695 3.352 1.00 84.88 176 ASP A O 1
ATOM 1352 N N . PRO A 1 177 ? -12.151 -0.507 2.118 1.00 87.25 177 PRO A N 1
ATOM 1353 C CA . PRO A 1 177 ? -12.009 0.709 2.910 1.00 87.25 177 PRO A CA 1
ATOM 1354 C C . PRO A 1 177 ? -12.342 0.480 4.388 1.00 87.25 177 PRO A C 1
ATOM 1356 O O . PRO A 1 177 ? -11.787 1.154 5.251 1.00 87.25 177 PRO A O 1
ATOM 1359 N N . ARG A 1 178 ? -13.183 -0.513 4.704 1.00 90.69 178 ARG A N 1
ATOM 1360 C CA . ARG A 1 178 ? -13.481 -0.901 6.087 1.00 90.69 178 ARG A CA 1
ATOM 1361 C C . ARG A 1 178 ? -12.261 -1.499 6.774 1.00 90.69 178 ARG A C 1
ATOM 1363 O O . ARG A 1 178 ? -12.017 -1.190 7.933 1.00 90.69 178 ARG A O 1
ATOM 1370 N N . LEU A 1 179 ? -11.470 -2.315 6.075 1.00 90.75 179 LEU A N 1
ATOM 1371 C CA . LEU A 1 179 ? -10.236 -2.873 6.636 1.00 90.75 179 LEU A CA 1
ATOM 1372 C C . LEU A 1 179 ? -9.196 -1.784 6.881 1.00 90.75 179 LEU A C 1
ATOM 1374 O O . LEU A 1 179 ? -8.511 -1.830 7.898 1.00 90.75 179 LEU A O 1
ATOM 1378 N N . LEU A 1 180 ? -9.100 -0.804 5.978 1.00 90.00 180 LEU A N 1
ATOM 1379 C CA . LEU A 1 180 ? -8.212 0.340 6.164 1.00 90.00 180 LEU A CA 1
ATOM 1380 C C . LEU A 1 180 ? -8.642 1.175 7.378 1.00 90.00 180 LEU A C 1
ATOM 1382 O O . LEU A 1 180 ? -7.804 1.495 8.215 1.00 90.00 180 LEU A O 1
ATOM 1386 N N . ALA A 1 181 ? -9.941 1.456 7.513 1.00 92.75 181 ALA A N 1
ATOM 1387 C CA . ALA A 1 181 ? -10.500 2.167 8.661 1.00 92.75 181 ALA A CA 1
ATOM 1388 C C . ALA A 1 181 ? -10.252 1.419 9.983 1.00 92.75 181 ALA A C 1
ATOM 1390 O O . ALA A 1 181 ? -9.801 2.021 10.953 1.00 92.75 181 ALA A O 1
ATOM 1391 N N . ILE A 1 182 ? -10.475 0.100 10.013 1.00 92.69 182 ILE A N 1
ATOM 1392 C CA . ILE A 1 182 ? -10.202 -0.748 11.186 1.00 92.69 182 ILE A CA 1
ATOM 1393 C C . ILE A 1 182 ? -8.710 -0.728 11.536 1.00 92.69 182 ILE A C 1
ATOM 1395 O O . ILE A 1 182 ? -8.357 -0.510 12.692 1.00 92.69 182 ILE A O 1
ATOM 1399 N N . ALA A 1 183 ? -7.832 -0.921 10.548 1.00 91.44 183 ALA A N 1
ATOM 1400 C CA . ALA A 1 183 ? -6.389 -0.890 10.765 1.00 91.44 183 ALA A CA 1
ATOM 1401 C C . ALA A 1 183 ? -5.928 0.474 11.299 1.00 91.44 183 ALA A C 1
ATOM 1403 O O . ALA A 1 183 ? -5.094 0.521 12.197 1.00 91.44 183 ALA A O 1
ATOM 1404 N N . PHE A 1 184 ? -6.497 1.571 10.792 1.00 92.06 184 PHE A N 1
ATOM 1405 C CA . PHE A 1 184 ? -6.184 2.914 11.270 1.00 92.06 184 PHE A CA 1
ATOM 1406 C C . PHE A 1 184 ? -6.659 3.138 12.711 1.00 92.06 184 PHE A C 1
ATOM 1408 O O . PHE A 1 184 ? -5.890 3.639 13.522 1.00 92.06 184 PHE A O 1
ATOM 1415 N N . LEU A 1 185 ? -7.882 2.718 13.063 1.00 93.88 185 LEU A N 1
ATOM 1416 C CA . LEU A 1 185 ? -8.379 2.793 14.444 1.00 93.88 185 LEU A CA 1
ATOM 1417 C C . LEU A 1 185 ? -7.468 2.055 15.422 1.00 93.88 185 LEU A C 1
ATOM 1419 O O . LEU A 1 185 ? -7.177 2.568 16.499 1.00 93.88 185 LEU A O 1
ATOM 1423 N N . TYR A 1 186 ? -7.018 0.861 15.043 1.00 91.69 186 TYR A N 1
ATOM 1424 C CA . TYR A 1 186 ? -6.125 0.071 15.878 1.00 91.69 186 TYR A CA 1
ATOM 1425 C C . TYR A 1 186 ? -4.721 0.688 15.971 1.00 91.69 186 TYR A C 1
ATOM 1427 O O . TYR A 1 186 ? -4.164 0.718 17.057 1.00 91.69 186 TYR A O 1
ATOM 1435 N N . LEU A 1 187 ? -4.173 1.252 14.885 1.00 90.12 187 LEU A N 1
ATOM 1436 C CA . LEU A 1 187 ? -2.904 1.995 14.937 1.00 90.12 187 LEU A CA 1
ATOM 1437 C C . LEU A 1 187 ? -2.990 3.241 15.825 1.00 90.12 187 LEU A C 1
ATOM 1439 O O . LEU A 1 187 ? -2.032 3.559 16.521 1.00 90.12 187 LEU A O 1
ATOM 1443 N N . THR A 1 188 ? -4.121 3.952 15.796 1.00 92.38 188 THR A N 1
ATOM 1444 C CA . THR A 1 188 ? -4.344 5.094 16.687 1.00 92.38 188 THR A CA 1
ATOM 1445 C C . THR A 1 188 ? -4.460 4.645 18.135 1.00 92.38 188 THR A C 1
ATOM 1447 O O . THR A 1 188 ? -3.872 5.291 18.989 1.00 92.38 188 THR A O 1
ATOM 1450 N N . LEU A 1 189 ? -5.142 3.532 18.419 1.00 90.38 189 LEU A N 1
ATOM 1451 C CA . LEU A 1 189 ? -5.192 2.971 19.770 1.00 90.38 189 LEU A CA 1
ATOM 1452 C C . LEU A 1 189 ? -3.776 2.692 20.307 1.00 90.38 189 LEU A C 1
ATOM 1454 O O . LEU A 1 189 ? -3.430 3.213 21.358 1.00 90.38 189 LEU A O 1
ATOM 1458 N N . SER A 1 190 ? -2.941 2.012 19.517 1.00 84.38 190 SER A N 1
ATOM 1459 C CA . SER A 1 190 ? -1.546 1.665 19.841 1.00 84.38 190 SER A CA 1
ATOM 1460 C C . SER A 1 190 ? -0.555 2.838 19.910 1.00 84.38 190 SER A C 1
ATOM 1462 O O . SER A 1 190 ? 0.642 2.626 20.028 1.00 84.38 190 SER A O 1
ATOM 1464 N N . ILE A 1 191 ? -0.974 4.092 19.716 1.00 84.06 191 ILE A N 1
ATOM 1465 C CA . ILE A 1 191 ? -0.080 5.246 19.945 1.00 84.06 191 ILE A CA 1
ATOM 1466 C C . ILE A 1 191 ? -0.581 6.167 21.037 1.00 84.06 191 ILE A C 1
ATOM 1468 O O . ILE A 1 191 ? 0.119 7.105 21.415 1.00 84.06 191 ILE A O 1
ATOM 1472 N N . VAL A 1 192 ? -1.804 5.956 21.510 1.00 75.62 192 VAL A N 1
ATOM 1473 C CA . VAL A 1 192 ? -2.373 6.780 22.571 1.00 75.62 192 VAL A CA 1
ATOM 1474 C C . VAL A 1 192 ? -1.539 6.642 23.860 1.00 75.62 192 VAL A C 1
ATOM 1476 O O . VAL A 1 192 ? -1.496 7.581 24.651 1.00 75.62 192 VAL A O 1
ATOM 1479 N N . ASP A 1 193 ? -0.781 5.550 24.000 1.00 66.81 193 ASP A N 1
ATOM 1480 C CA . ASP A 1 193 ? 0.237 5.300 25.029 1.00 66.81 193 ASP A CA 1
ATOM 1481 C C . ASP A 1 193 ? 1.694 5.626 24.592 1.00 66.81 193 ASP A C 1
ATOM 1483 O O . ASP A 1 193 ? 2.611 5.673 25.415 1.00 66.81 193 ASP A O 1
ATOM 1487 N N . GLY A 1 194 ? 1.914 5.906 23.302 1.00 59.75 194 GLY A N 1
ATOM 1488 C CA . GLY A 1 194 ? 3.164 6.391 22.718 1.00 59.75 194 GLY A CA 1
ATOM 1489 C C . GLY A 1 194 ? 4.016 5.378 21.941 1.00 59.75 194 GLY A C 1
ATOM 1490 O O . GLY A 1 194 ? 5.043 5.807 21.407 1.00 59.75 194 GLY A O 1
ATOM 1491 N N . HIS A 1 195 ? 3.651 4.090 21.824 1.00 63.81 195 HIS A N 1
ATOM 1492 C CA . HIS A 1 195 ? 4.497 3.093 21.140 1.00 63.81 195 HIS A CA 1
ATOM 1493 C C . HIS A 1 195 ? 3.711 2.002 20.405 1.00 63.81 195 HIS A C 1
ATOM 1495 O O . HIS A 1 195 ? 3.013 1.240 21.041 1.00 63.81 195 HIS A O 1
ATOM 1501 N N . VAL A 1 196 ? 3.969 1.826 19.096 1.00 65.94 196 VAL A N 1
ATOM 1502 C CA . VAL A 1 196 ? 3.487 0.648 18.347 1.00 65.94 196 VAL A CA 1
ATOM 1503 C C . VAL A 1 196 ? 4.541 -0.464 18.359 1.00 65.94 196 VAL A C 1
ATOM 1505 O O . VAL A 1 196 ? 5.505 -0.408 17.577 1.00 65.94 196 VAL A O 1
ATOM 1508 N N . ASP A 1 197 ? 4.375 -1.476 19.203 1.00 71.31 197 ASP A N 1
ATOM 1509 C CA . ASP A 1 197 ? 5.315 -2.595 19.312 1.00 71.31 197 ASP A CA 1
ATOM 1510 C C . ASP A 1 197 ? 5.066 -3.716 18.268 1.00 71.31 197 ASP A C 1
ATOM 1512 O O . ASP A 1 197 ? 4.178 -3.648 17.410 1.00 71.31 197 ASP A O 1
ATOM 1516 N N . GLU A 1 198 ? 5.924 -4.745 18.241 1.00 73.44 198 GLU A N 1
ATOM 1517 C CA . GLU A 1 198 ? 5.754 -5.874 17.308 1.00 73.44 198 GLU A CA 1
ATOM 1518 C C . GLU A 1 198 ? 4.591 -6.808 17.683 1.00 73.44 198 GLU A C 1
ATOM 1520 O O . GLU A 1 198 ? 4.021 -7.443 16.789 1.00 73.44 198 GLU A O 1
ATOM 1525 N N . ALA A 1 199 ? 4.217 -6.893 18.963 1.00 72.44 199 ALA A N 1
ATOM 1526 C CA . ALA A 1 199 ? 3.075 -7.683 19.409 1.00 72.44 199 ALA A CA 1
ATOM 1527 C C . ALA A 1 199 ? 1.769 -7.055 18.904 1.00 72.44 199 ALA A C 1
ATOM 1529 O O . ALA A 1 199 ? 0.929 -7.750 18.333 1.00 72.44 199 ALA A O 1
ATOM 1530 N N . GLU A 1 200 ? 1.639 -5.735 18.973 1.00 72.00 200 GLU A N 1
ATOM 1531 C CA . GLU A 1 200 ? 0.492 -5.002 18.442 1.00 72.00 200 GLU A CA 1
ATOM 1532 C C . GLU A 1 200 ? 0.387 -5.122 16.921 1.00 72.00 200 GLU A C 1
ATOM 1534 O O . GLU A 1 200 ? -0.689 -5.396 16.382 1.00 72.00 200 GLU A O 1
ATOM 1539 N N . LYS A 1 201 ? 1.513 -5.036 16.196 1.00 74.19 201 LYS A N 1
ATOM 1540 C CA . LYS A 1 201 ? 1.537 -5.304 14.744 1.00 74.19 201 LYS A CA 1
ATOM 1541 C C . LYS A 1 201 ? 1.094 -6.724 14.410 1.00 74.19 201 LYS A C 1
ATOM 1543 O O . LYS A 1 201 ? 0.481 -6.943 13.360 1.00 74.19 201 LYS A O 1
ATOM 1548 N N . LEU A 1 202 ? 1.413 -7.698 15.260 1.00 79.12 202 LEU A N 1
ATOM 1549 C CA . LEU A 1 202 ? 0.964 -9.075 15.088 1.00 79.12 202 LEU A CA 1
ATOM 1550 C C . LEU A 1 202 ? -0.551 -9.176 15.297 1.00 79.12 202 LEU A C 1
ATOM 1552 O O . LEU A 1 202 ? -1.234 -9.749 14.446 1.00 79.12 202 LEU A O 1
ATOM 1556 N N . VAL A 1 203 ? -1.093 -8.508 16.317 1.00 79.44 203 VAL A N 1
ATOM 1557 C CA . VAL A 1 203 ? -2.543 -8.434 16.535 1.00 79.44 203 VAL A CA 1
ATOM 1558 C C . VAL A 1 203 ? -3.254 -7.752 15.360 1.00 79.44 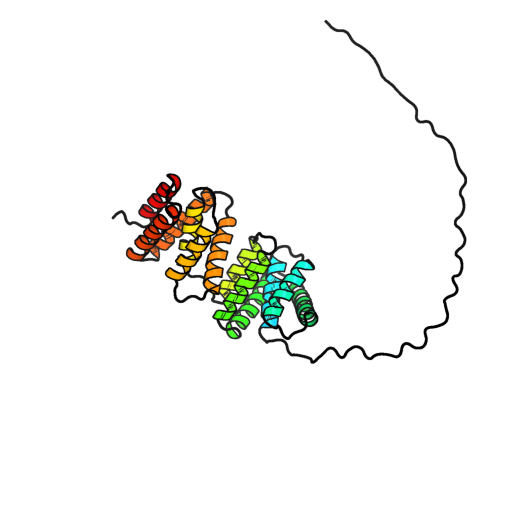203 VAL A C 1
ATOM 1560 O O . VAL A 1 203 ? -4.278 -8.256 14.899 1.00 79.44 203 VAL A O 1
ATOM 1563 N N . LEU A 1 204 ? -2.700 -6.677 14.786 1.00 77.88 204 LEU A N 1
ATOM 1564 C CA . LEU A 1 204 ? -3.238 -6.050 13.568 1.00 77.88 204 LEU A CA 1
ATOM 1565 C C . LEU A 1 204 ? -3.344 -7.044 12.403 1.00 77.88 204 LEU A C 1
ATOM 1567 O O . LEU A 1 204 ? -4.358 -7.076 11.699 1.00 77.88 204 LEU A O 1
ATOM 1571 N N . ARG A 1 205 ? -2.311 -7.872 12.197 1.00 81.00 205 ARG A N 1
ATOM 1572 C CA . ARG A 1 205 ? -2.296 -8.899 11.139 1.00 81.00 205 ARG A CA 1
ATOM 1573 C C . ARG A 1 205 ? -3.360 -9.966 11.369 1.00 81.00 205 ARG A C 1
ATOM 1575 O O . ARG A 1 205 ? -4.067 -10.326 10.425 1.00 81.00 205 ARG A O 1
ATOM 1582 N N . GLU A 1 206 ? -3.490 -10.446 12.602 1.00 85.19 206 GLU A N 1
ATOM 1583 C CA . GLU A 1 206 ? -4.510 -11.426 12.983 1.00 85.19 206 GLU A CA 1
ATOM 1584 C C . GLU A 1 206 ? -5.924 -10.870 12.802 1.00 85.19 206 GLU A C 1
ATOM 1586 O O . GLU A 1 206 ? -6.797 -11.534 12.236 1.00 85.19 206 GLU A O 1
ATOM 1591 N N . GLN A 1 207 ? -6.151 -9.617 13.196 1.00 83.94 207 GLN A N 1
ATOM 1592 C CA . GLN A 1 207 ? -7.456 -8.987 13.037 1.00 83.94 207 GLN A CA 1
ATOM 1593 C C . GLN A 1 207 ? -7.800 -8.729 11.573 1.00 83.94 207 GLN A C 1
ATOM 1595 O O . GLN A 1 207 ? -8.916 -9.027 11.149 1.00 83.94 207 GLN A O 1
ATOM 1600 N N . ALA A 1 208 ? -6.846 -8.271 10.760 1.00 80.12 208 ALA A N 1
ATOM 1601 C CA . ALA A 1 208 ? -7.057 -8.133 9.320 1.00 80.12 208 ALA A CA 1
ATOM 1602 C C . ALA A 1 208 ? -7.450 -9.476 8.667 1.00 80.12 208 ALA A C 1
ATOM 1604 O O . ALA A 1 208 ? -8.314 -9.511 7.791 1.00 80.12 208 ALA A O 1
ATOM 1605 N N . GLN A 1 209 ? -6.869 -10.5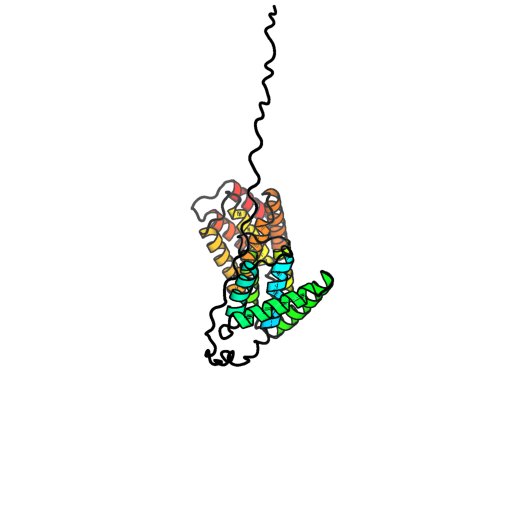95 9.120 1.00 86.12 209 GLN A N 1
ATOM 1606 C CA . GLN A 1 209 ? -7.244 -11.946 8.681 1.00 86.12 209 GLN A CA 1
ATOM 1607 C C . GLN A 1 209 ? -8.666 -12.333 9.099 1.00 86.12 209 GLN A C 1
ATOM 1609 O O . GLN A 1 209 ? -9.377 -12.960 8.310 1.00 86.12 209 GLN A O 1
ATOM 1614 N N . LYS A 1 210 ? -9.089 -11.963 10.310 1.00 87.75 210 LYS A N 1
ATOM 1615 C CA . LYS A 1 210 ? -10.440 -12.232 10.818 1.00 87.75 210 LYS A CA 1
ATOM 1616 C C . LYS A 1 210 ? -11.506 -11.442 10.061 1.00 87.75 210 LYS A C 1
ATOM 1618 O O . LYS A 1 210 ? -12.553 -11.992 9.728 1.00 87.75 210 LYS A O 1
ATOM 1623 N N . TRP A 1 211 ? -11.237 -10.169 9.776 1.00 86.69 211 TRP A N 1
ATOM 1624 C CA . TRP A 1 211 ? -12.178 -9.280 9.090 1.00 86.69 211 TRP A CA 1
ATOM 1625 C C . TRP A 1 211 ? -12.308 -9.568 7.595 1.00 86.69 211 TRP A C 1
ATOM 1627 O O . TRP A 1 211 ? -13.365 -9.326 7.016 1.00 86.69 211 TRP A O 1
ATOM 1637 N N . ALA A 1 212 ? -11.266 -10.120 6.977 1.00 85.88 212 ALA A N 1
ATOM 1638 C CA . ALA A 1 212 ? -11.294 -10.515 5.579 1.00 85.88 212 ALA A CA 1
ATOM 1639 C C . ALA A 1 212 ? -10.637 -11.892 5.384 1.00 85.88 212 ALA A C 1
ATOM 1641 O O . ALA A 1 212 ? -9.485 -11.995 4.954 1.00 85.88 212 ALA A O 1
ATOM 1642 N N . PRO A 1 213 ? -11.371 -12.986 5.665 1.00 85.38 213 PRO A N 1
ATOM 1643 C CA . PRO A 1 213 ? -10.839 -14.335 5.504 1.00 85.38 213 PRO A CA 1
ATOM 1644 C C . PRO A 1 213 ? -10.549 -14.689 4.039 1.00 85.38 213 PRO A C 1
ATOM 1646 O O . PRO A 1 213 ? -9.689 -15.522 3.773 1.00 85.38 213 PRO A O 1
ATOM 1649 N N . GLY A 1 214 ? -11.245 -14.043 3.096 1.00 84.44 214 GLY A N 1
ATOM 1650 C CA . GLY A 1 214 ? -11.139 -14.313 1.661 1.00 84.44 214 GLY A CA 1
ATOM 1651 C C . GLY A 1 214 ? -10.016 -13.578 0.924 1.00 84.44 214 GLY A C 1
ATOM 1652 O O . GLY A 1 214 ? -9.778 -13.895 -0.238 1.00 84.44 214 GLY A O 1
ATOM 1653 N N . ILE A 1 215 ? -9.332 -12.615 1.554 1.00 84.38 215 ILE A N 1
ATOM 1654 C CA . ILE A 1 215 ? -8.196 -11.935 0.912 1.00 84.38 215 ILE A CA 1
ATOM 1655 C C . ILE A 1 215 ? -6.897 -12.705 1.148 1.00 84.38 215 ILE A C 1
ATOM 1657 O O . ILE A 1 215 ? -6.722 -13.394 2.157 1.00 84.38 215 ILE A O 1
ATOM 1661 N N . SER A 1 216 ? -5.967 -12.593 0.209 1.00 83.25 216 SER A N 1
ATOM 1662 C CA . SER A 1 216 ? -4.654 -13.233 0.299 1.00 83.25 216 SER A CA 1
ATOM 1663 C C . SER A 1 216 ? -3.774 -12.618 1.401 1.00 83.25 216 SER A C 1
ATOM 1665 O O . SER A 1 216 ? -3.997 -11.495 1.858 1.00 83.25 216 SER A O 1
ATOM 1667 N N . ILE A 1 217 ? -2.726 -13.343 1.818 1.00 83.12 217 ILE A N 1
ATOM 1668 C CA . ILE A 1 217 ? -1.702 -12.825 2.751 1.00 83.12 217 ILE A CA 1
ATOM 1669 C C . ILE A 1 217 ? -1.081 -11.530 2.207 1.00 83.12 217 ILE A C 1
ATOM 1671 O O . ILE A 1 217 ? -0.887 -10.576 2.959 1.00 83.12 217 ILE A O 1
ATOM 1675 N N . ALA A 1 218 ? -0.806 -11.485 0.903 1.00 79.19 218 ALA A N 1
ATOM 1676 C CA . ALA A 1 218 ? -0.216 -10.325 0.251 1.00 79.19 218 ALA A CA 1
ATOM 1677 C C . ALA A 1 218 ? -1.174 -9.119 0.238 1.00 79.19 218 ALA A C 1
ATOM 1679 O O . ALA A 1 218 ? -0.765 -8.023 0.608 1.00 79.19 218 ALA A O 1
ATOM 1680 N N . GLU A 1 219 ? -2.463 -9.310 -0.074 1.00 80.62 219 GLU A N 1
ATOM 1681 C CA . GLU A 1 219 ? -3.464 -8.230 0.022 1.00 80.62 219 GLU A CA 1
ATOM 1682 C C . GLU A 1 219 ? -3.593 -7.691 1.455 1.00 80.62 219 GLU A C 1
ATOM 1684 O O . GLU A 1 219 ? -3.666 -6.479 1.653 1.00 80.62 219 GLU A O 1
ATOM 1689 N N . ARG A 1 220 ? -3.540 -8.554 2.478 1.00 85.00 220 ARG A N 1
ATOM 1690 C CA . ARG A 1 220 ? -3.505 -8.092 3.879 1.00 85.00 220 ARG A CA 1
ATOM 1691 C C . ARG A 1 220 ? -2.271 -7.266 4.193 1.00 85.00 220 ARG A C 1
ATOM 1693 O O . ARG A 1 220 ? -2.380 -6.235 4.853 1.00 85.00 220 ARG A O 1
ATOM 1700 N N . ALA A 1 221 ? -1.103 -7.713 3.739 1.00 81.94 221 ALA A N 1
ATOM 1701 C CA . ALA A 1 221 ? 0.134 -6.972 3.942 1.00 81.94 221 ALA A CA 1
ATOM 1702 C C . ALA A 1 221 ? 0.046 -5.572 3.314 1.00 81.94 221 ALA A C 1
ATOM 1704 O O . ALA A 1 221 ? 0.508 -4.611 3.923 1.00 81.94 221 ALA A O 1
ATOM 1705 N N . VAL A 1 222 ? -0.606 -5.443 2.154 1.00 81.50 222 VAL A N 1
ATOM 1706 C CA . VAL A 1 222 ? -0.873 -4.153 1.500 1.00 81.50 222 VAL A CA 1
ATOM 1707 C C . VAL A 1 222 ? -1.777 -3.264 2.352 1.00 81.50 222 VAL A C 1
ATOM 1709 O O . VAL A 1 222 ? -1.412 -2.118 2.591 1.00 81.50 222 VAL A O 1
ATOM 1712 N N . VAL A 1 223 ? -2.904 -3.779 2.862 1.00 84.81 223 VAL A N 1
ATOM 1713 C CA . VAL A 1 223 ? -3.811 -3.017 3.751 1.00 84.81 223 VAL A CA 1
ATOM 1714 C C . VAL A 1 223 ? -3.044 -2.438 4.941 1.00 84.81 223 VAL A C 1
ATOM 1716 O O . VAL A 1 223 ? -3.160 -1.254 5.245 1.00 84.81 223 VAL A O 1
ATOM 1719 N N . ILE A 1 224 ? -2.237 -3.270 5.603 1.00 85.56 224 ILE A N 1
ATOM 1720 C CA . ILE A 1 224 ? -1.504 -2.880 6.812 1.00 85.56 224 ILE A CA 1
ATOM 1721 C C . ILE A 1 224 ? -0.406 -1.869 6.481 1.00 85.56 224 ILE A C 1
ATOM 1723 O O . ILE A 1 224 ? -0.279 -0.859 7.168 1.00 85.56 224 ILE A O 1
ATOM 1727 N N . ARG A 1 225 ? 0.374 -2.101 5.417 1.00 83.12 225 ARG A N 1
ATOM 1728 C CA . ARG A 1 225 ? 1.414 -1.156 4.976 1.00 83.12 225 ARG A CA 1
ATOM 1729 C C . ARG A 1 225 ? 0.817 0.188 4.583 1.00 83.12 225 ARG A C 1
ATOM 1731 O O . ARG A 1 225 ? 1.395 1.213 4.930 1.00 83.12 225 ARG A O 1
ATOM 1738 N N . TRP A 1 226 ? -0.342 0.189 3.927 1.00 84.88 226 TRP A N 1
ATOM 1739 C CA . TRP A 1 226 ? -1.070 1.416 3.630 1.00 84.88 226 TRP A CA 1
ATOM 1740 C C . TRP A 1 226 ? -1.485 2.117 4.918 1.00 84.88 226 TRP A C 1
ATOM 1742 O O . TRP A 1 226 ? -1.108 3.270 5.107 1.00 84.88 226 TRP A O 1
ATOM 1752 N N . ALA A 1 227 ? -2.184 1.436 5.828 1.00 88.31 227 ALA A N 1
ATOM 1753 C CA . ALA A 1 227 ? -2.611 2.031 7.093 1.00 88.31 227 ALA A CA 1
ATOM 1754 C C . ALA A 1 227 ? -1.429 2.655 7.855 1.00 88.31 227 ALA A C 1
ATOM 1756 O O . ALA A 1 227 ? -1.516 3.802 8.279 1.00 88.31 227 ALA A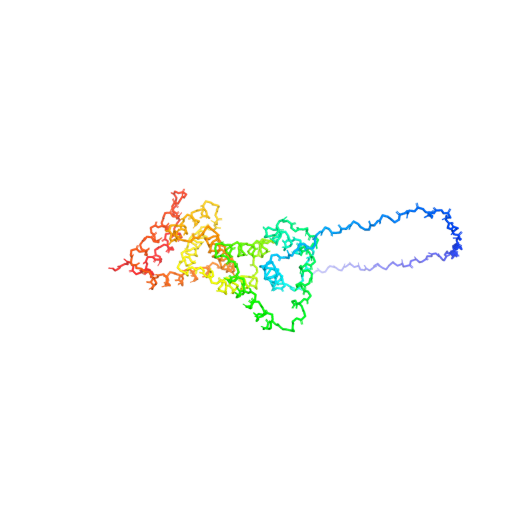 O 1
ATOM 1757 N N . ILE A 1 228 ? -0.294 1.949 7.940 1.00 85.38 228 ILE A N 1
ATOM 1758 C CA . ILE A 1 228 ? 0.934 2.444 8.579 1.00 85.38 228 ILE A CA 1
ATOM 1759 C C . ILE A 1 228 ? 1.502 3.662 7.847 1.00 85.38 228 ILE A C 1
ATOM 1761 O O . ILE A 1 228 ? 1.900 4.622 8.501 1.00 85.38 228 ILE A O 1
ATOM 1765 N N . ALA A 1 229 ? 1.576 3.638 6.516 1.00 82.81 229 ALA A N 1
ATOM 1766 C CA . ALA A 1 229 ? 2.097 4.764 5.744 1.00 82.81 229 ALA A CA 1
ATOM 1767 C C . ALA A 1 229 ? 1.214 6.009 5.917 1.00 82.81 229 ALA A C 1
ATOM 1769 O O . ALA A 1 229 ? 1.718 7.090 6.209 1.00 82.81 229 ALA A O 1
ATOM 1770 N N . GLU A 1 230 ? -0.107 5.843 5.835 1.00 84.88 230 GLU A N 1
ATOM 1771 C CA . GLU A 1 230 ? -1.073 6.926 6.029 1.00 84.88 230 GLU A CA 1
ATOM 1772 C C . GLU A 1 230 ? -1.037 7.466 7.464 1.00 84.88 230 GLU A C 1
ATOM 1774 O O . GLU A 1 230 ? -1.144 8.671 7.695 1.00 84.88 230 GLU A O 1
ATOM 1779 N N . PHE A 1 231 ? -0.819 6.589 8.436 1.00 87.88 231 PHE A N 1
ATOM 1780 C CA . PHE A 1 231 ? -0.641 6.964 9.828 1.00 87.88 231 PHE A CA 1
ATOM 1781 C C . PHE A 1 231 ? 0.659 7.747 10.064 1.00 87.88 231 PHE A C 1
ATOM 1783 O O . PHE A 1 231 ? 0.629 8.811 10.677 1.00 87.88 231 PHE A O 1
ATOM 1790 N N . LYS A 1 232 ? 1.796 7.267 9.540 1.00 84.81 232 LYS A N 1
ATOM 1791 C CA . LYS A 1 232 ? 3.108 7.936 9.641 1.00 84.81 232 LYS A CA 1
ATOM 1792 C C . LYS A 1 232 ? 3.140 9.290 8.934 1.00 84.81 232 LYS A C 1
ATOM 1794 O O . LYS A 1 232 ? 3.869 10.175 9.367 1.00 84.81 232 LYS A O 1
ATOM 1799 N N . ARG A 1 233 ? 2.345 9.455 7.873 1.00 83.50 233 ARG A N 1
ATOM 1800 C CA . ARG A 1 233 ? 2.205 10.713 7.128 1.00 83.50 233 ARG A CA 1
ATOM 1801 C C . ARG A 1 233 ? 1.644 11.858 7.977 1.00 83.50 233 ARG A C 1
ATOM 1803 O O . ARG A 1 233 ? 1.845 13.019 7.640 1.00 83.50 233 ARG A O 1
ATOM 1810 N N . ARG A 1 234 ? 0.930 11.549 9.060 1.00 88.12 234 ARG A N 1
ATOM 1811 C CA . ARG A 1 234 ? 0.404 12.539 10.006 1.00 88.12 234 ARG A CA 1
ATOM 1812 C C . ARG A 1 234 ? 1.403 12.678 11.154 1.00 88.12 234 ARG A C 1
ATOM 1814 O O . ARG A 1 234 ? 1.516 11.734 11.933 1.00 88.12 234 ARG A O 1
ATOM 1821 N N . PRO A 1 235 ? 2.158 13.783 11.264 1.00 83.75 235 PRO A N 1
ATOM 1822 C CA . PRO A 1 235 ? 3.127 13.935 12.346 1.00 83.75 235 PRO A CA 1
ATOM 1823 C C . PRO A 1 235 ? 2.429 14.183 13.688 1.00 83.75 235 PRO A C 1
ATOM 1825 O O . PRO A 1 235 ? 2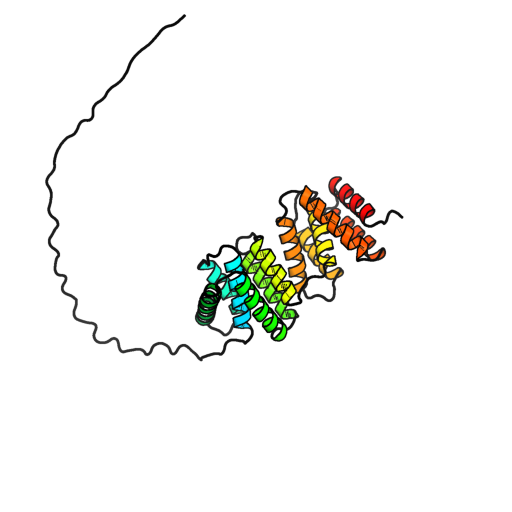.791 13.566 14.690 1.00 83.75 235 PRO A O 1
ATOM 1828 N N . GLU A 1 236 ? 1.385 15.013 13.686 1.00 91.38 236 GLU A N 1
ATOM 1829 C CA . GLU A 1 236 ? 0.689 15.444 14.895 1.00 91.38 236 GLU A CA 1
ATOM 1830 C C . GLU A 1 236 ? -0.317 14.401 15.389 1.00 91.38 236 GLU A C 1
ATOM 1832 O O . GLU A 1 236 ? -1.017 13.744 14.609 1.00 91.38 236 GLU A O 1
ATOM 1837 N N . LEU A 1 237 ? -0.415 14.263 16.714 1.00 89.44 237 LEU A N 1
ATOM 1838 C CA . LEU A 1 237 ? -1.382 13.362 17.342 1.00 89.44 237 LEU A CA 1
ATOM 1839 C C . LEU A 1 237 ? -2.823 13.769 17.007 1.00 89.44 237 LEU A C 1
ATOM 1841 O O . LEU A 1 237 ? -3.647 12.904 16.717 1.00 89.44 237 LEU A O 1
ATOM 1845 N N . ASP A 1 238 ? -3.113 15.070 16.969 1.00 92.12 238 ASP A N 1
ATOM 1846 C CA . ASP A 1 238 ? -4.453 15.583 16.669 1.00 92.12 238 ASP A CA 1
ATOM 1847 C C . ASP A 1 238 ? -4.932 15.180 15.266 1.00 92.12 238 ASP A C 1
ATOM 1849 O O . ASP A 1 238 ? -6.083 14.768 15.105 1.00 92.12 238 ASP A O 1
ATOM 1853 N N . ASP A 1 239 ? -4.042 15.183 14.269 1.00 92.69 239 ASP A N 1
ATOM 1854 C CA . ASP A 1 239 ? -4.359 14.744 12.905 1.00 92.69 239 ASP A CA 1
ATOM 1855 C C . ASP A 1 239 ? -4.660 13.239 12.847 1.00 92.69 239 ASP A C 1
ATOM 1857 O O . ASP A 1 239 ? -5.566 12.794 12.130 1.00 92.69 239 ASP A O 1
ATOM 1861 N N . LYS A 1 240 ? -3.915 12.428 13.611 1.00 93.25 240 LYS A N 1
ATOM 1862 C CA . LYS A 1 240 ? -4.164 10.980 13.733 1.00 93.25 240 LYS A CA 1
ATOM 1863 C C . LYS A 1 240 ? -5.501 10.713 14.414 1.00 93.25 240 LYS A C 1
ATOM 1865 O O . LYS A 1 240 ? -6.264 9.867 13.948 1.00 93.25 240 LYS A O 1
ATOM 1870 N N . MET A 1 241 ? -5.811 11.456 15.473 1.00 94.25 241 MET A N 1
ATOM 1871 C CA . MET A 1 241 ? -7.088 11.361 16.180 1.00 94.25 241 MET A CA 1
ATOM 1872 C C . MET A 1 241 ? -8.247 11.776 15.275 1.00 94.25 241 MET A C 1
ATOM 1874 O O . MET A 1 241 ? -9.258 11.080 15.216 1.00 94.25 241 MET A O 1
ATOM 1878 N N . GLN A 1 242 ? -8.096 12.853 14.505 1.00 94.88 242 GLN A N 1
ATOM 1879 C CA . GLN A 1 242 ? -9.106 13.287 13.544 1.00 94.88 242 GLN A CA 1
ATOM 1880 C C . GLN A 1 242 ? -9.354 12.240 12.449 1.00 94.88 242 GLN A C 1
ATOM 1882 O O . GLN A 1 242 ? -10.501 11.906 12.158 1.00 94.88 242 GLN A O 1
ATOM 1887 N N . CYS A 1 243 ? -8.301 11.634 11.907 1.00 93.69 243 CYS A N 1
ATOM 1888 C CA . CYS A 1 243 ? -8.446 10.565 10.922 1.00 93.69 243 CYS A CA 1
ATOM 1889 C C . CYS A 1 243 ? -9.089 9.297 11.517 1.00 93.69 243 CYS A C 1
ATOM 1891 O O . CYS A 1 243 ? -9.881 8.631 10.852 1.00 93.69 243 CYS A O 1
ATOM 1893 N N . ALA A 1 244 ? -8.797 8.967 12.779 1.00 95.25 244 ALA A N 1
ATOM 1894 C CA . ALA A 1 244 ? -9.457 7.868 13.482 1.00 95.25 244 ALA A CA 1
ATOM 1895 C C . ALA A 1 244 ? -10.961 8.128 13.663 1.00 95.25 244 ALA A C 1
ATOM 1897 O O . ALA A 1 244 ? -11.778 7.234 13.459 1.00 95.25 244 ALA A O 1
ATOM 1898 N N . ARG A 1 245 ? -11.345 9.369 13.974 1.00 96.50 245 ARG A N 1
ATOM 1899 C CA . ARG A 1 245 ? -12.751 9.789 14.056 1.00 96.50 245 ARG A CA 1
ATOM 1900 C C . ARG A 1 245 ? -13.476 9.616 12.726 1.00 96.50 245 ARG A C 1
ATOM 1902 O O . ARG A 1 245 ? -14.556 9.037 12.695 1.00 96.50 245 ARG A O 1
ATOM 1909 N N . GLU A 1 246 ? -12.860 10.055 11.634 1.00 95.62 246 GLU A N 1
ATOM 1910 C CA . GLU A 1 246 ? -13.398 9.889 10.278 1.00 95.62 246 GLU A CA 1
ATOM 1911 C C . GLU A 1 246 ? -13.533 8.409 9.895 1.00 95.62 246 GLU A C 1
ATOM 1913 O O . GLU A 1 246 ? -14.564 7.995 9.362 1.00 95.62 246 GLU A O 1
ATOM 1918 N N . ALA A 1 247 ? -12.535 7.587 10.234 1.00 95.31 247 ALA A N 1
ATOM 1919 C CA . ALA A 1 247 ? -12.585 6.140 10.051 1.00 95.31 247 ALA A CA 1
ATOM 1920 C C . ALA A 1 247 ? -13.739 5.503 10.847 1.00 95.31 247 ALA A C 1
ATOM 1922 O O . ALA A 1 247 ? -14.461 4.649 10.325 1.00 95.31 247 ALA A O 1
ATOM 1923 N N . ALA A 1 248 ? -13.958 5.940 12.091 1.00 96.56 248 ALA A N 1
ATOM 1924 C CA . ALA A 1 248 ? -15.069 5.473 12.911 1.00 96.56 248 ALA A CA 1
ATOM 1925 C C . ALA A 1 248 ? -16.429 5.868 12.322 1.00 96.56 248 ALA A C 1
ATOM 1927 O O . ALA A 1 248 ? -17.328 5.029 12.245 1.00 96.56 248 ALA A O 1
ATOM 1928 N N . ASP A 1 249 ? -16.570 7.108 11.854 1.00 96.00 249 ASP A N 1
ATOM 1929 C CA . ASP A 1 249 ? -17.796 7.598 11.219 1.00 96.00 249 ASP A CA 1
ATOM 1930 C C . ASP A 1 249 ? -18.088 6.826 9.921 1.00 96.00 249 ASP A C 1
ATOM 1932 O O . ASP A 1 249 ? -19.223 6.408 9.671 1.00 96.00 249 ASP A O 1
ATOM 1936 N N . GLN A 1 250 ? -17.056 6.533 9.126 1.00 94.69 250 GLN A N 1
ATOM 1937 C CA . GLN A 1 250 ? -17.177 5.699 7.934 1.00 94.69 250 GLN A CA 1
ATOM 1938 C C . GLN A 1 250 ? -17.635 4.272 8.275 1.00 94.69 250 GLN A C 1
ATOM 1940 O O . GLN A 1 250 ? -18.522 3.722 7.611 1.00 94.69 250 GLN A O 1
ATOM 1945 N N . LEU A 1 251 ? -17.068 3.657 9.316 1.00 95.50 251 LEU A N 1
ATOM 1946 C CA . LEU A 1 251 ? -17.487 2.336 9.794 1.00 95.50 251 LEU A CA 1
ATOM 1947 C C . LEU A 1 251 ? -18.916 2.359 10.348 1.00 95.50 251 LEU A C 1
ATOM 1949 O O . LEU A 1 251 ? -19.673 1.415 10.110 1.00 95.50 251 LEU A O 1
ATOM 1953 N N . ALA A 1 252 ? -19.317 3.444 11.014 1.00 95.88 252 ALA A N 1
ATOM 1954 C CA . ALA A 1 252 ? -20.664 3.632 11.545 1.00 95.88 252 ALA A CA 1
ATOM 1955 C C . ALA A 1 252 ? -21.747 3.571 10.457 1.00 95.88 252 ALA A C 1
ATOM 1957 O O . ALA A 1 252 ? -22.837 3.052 10.705 1.00 95.88 252 ALA A O 1
ATOM 1958 N N . VAL A 1 253 ? -21.436 4.074 9.259 1.00 95.38 253 VAL A N 1
ATOM 1959 C CA . VAL A 1 253 ? -22.348 4.095 8.104 1.00 95.38 253 VAL A CA 1
ATOM 1960 C C . VAL A 1 253 ? -22.253 2.816 7.264 1.00 95.38 253 VAL A C 1
ATOM 1962 O O . VAL A 1 253 ? -23.254 2.372 6.708 1.00 95.38 253 VAL A O 1
ATOM 1965 N N . SER A 1 254 ? -21.069 2.206 7.167 1.00 94.06 254 SER A N 1
ATOM 1966 C CA . SER A 1 254 ? -20.805 1.081 6.251 1.00 94.06 254 SER A CA 1
ATOM 1967 C C . SER A 1 254 ? -20.943 -0.315 6.869 1.00 94.06 254 SER A C 1
ATOM 1969 O O . SER A 1 254 ? -20.806 -1.315 6.157 1.00 94.06 254 SER A O 1
ATOM 1971 N N . THR A 1 255 ? -21.199 -0.418 8.178 1.00 94.31 255 THR A N 1
ATOM 1972 C CA . THR A 1 255 ? -21.285 -1.705 8.885 1.00 94.31 255 THR A CA 1
ATOM 1973 C C . THR A 1 255 ? -22.492 -1.808 9.819 1.00 94.31 255 THR A C 1
ATOM 1975 O O . THR A 1 255 ? -23.039 -0.819 10.312 1.00 94.31 255 THR A O 1
ATOM 1978 N N . ASP A 1 256 ? -22.936 -3.040 10.076 1.00 95.06 256 ASP A N 1
ATOM 1979 C CA . ASP A 1 256 ? -24.065 -3.292 10.968 1.00 95.06 256 ASP A CA 1
ATOM 1980 C C . ASP A 1 256 ? -23.698 -3.093 12.457 1.00 95.06 256 ASP A C 1
ATOM 1982 O O . ASP A 1 256 ? -22.541 -2.919 12.849 1.00 95.06 256 ASP A O 1
ATOM 1986 N N . LYS A 1 257 ? -24.711 -3.070 13.334 1.00 95.31 257 LYS A N 1
ATOM 1987 C CA . LYS A 1 257 ? -24.511 -2.872 14.785 1.00 95.31 257 LYS A CA 1
ATOM 1988 C C . LYS A 1 257 ? -23.656 -3.986 15.409 1.00 95.31 257 LYS A C 1
ATOM 1990 O O . LYS A 1 257 ? -22.903 -3.735 16.347 1.00 95.31 257 LYS A O 1
ATOM 1995 N N . LYS A 1 258 ? -23.768 -5.216 14.894 1.00 95.31 258 LYS A N 1
ATOM 1996 C CA . LYS A 1 258 ? -23.034 -6.390 15.386 1.00 95.31 258 LYS A CA 1
ATOM 1997 C C . LYS A 1 258 ? -21.536 -6.261 15.102 1.00 95.31 258 LYS A C 1
ATOM 1999 O O . LYS A 1 258 ? -20.729 -6.450 16.006 1.00 95.31 258 LYS A O 1
ATOM 2004 N N . THR A 1 259 ? -21.190 -5.875 13.881 1.00 93.44 259 THR A N 1
ATOM 2005 C CA . THR A 1 259 ? -19.827 -5.618 13.414 1.00 93.44 259 THR A CA 1
ATOM 2006 C C . THR A 1 259 ? -19.169 -4.531 14.251 1.00 93.44 259 THR A C 1
ATOM 2008 O O . THR A 1 259 ? -18.085 -4.746 14.779 1.00 93.44 259 THR A O 1
ATOM 2011 N N . ARG A 1 260 ? -19.854 -3.407 14.485 1.00 95.88 260 ARG A N 1
ATOM 2012 C CA . ARG A 1 260 ? -19.335 -2.306 15.319 1.00 95.88 260 ARG A CA 1
ATOM 2013 C C . ARG A 1 260 ? -19.048 -2.724 16.758 1.00 95.88 260 ARG A C 1
ATOM 2015 O O . ARG A 1 260 ? -17.998 -2.390 17.299 1.00 95.88 260 ARG A O 1
ATOM 2022 N N . ARG A 1 261 ? -19.942 -3.513 17.364 1.00 95.62 261 ARG A N 1
ATOM 2023 C CA . ARG A 1 261 ? -19.713 -4.102 18.696 1.00 95.62 261 ARG A CA 1
ATOM 2024 C C . ARG A 1 261 ? -18.495 -5.018 18.713 1.00 95.62 261 ARG A C 1
ATOM 2026 O O . ARG A 1 261 ? -17.728 -4.985 19.666 1.00 95.62 261 ARG A O 1
ATOM 2033 N N . GLN A 1 262 ? -18.314 -5.814 17.663 1.00 94.25 262 GLN A N 1
ATOM 2034 C CA . GLN A 1 262 ? -17.147 -6.675 17.539 1.00 94.25 262 GLN A CA 1
ATOM 2035 C C . GLN A 1 262 ? -15.859 -5.856 17.370 1.00 94.25 262 GLN A C 1
ATOM 2037 O O . GLN A 1 262 ? -14.883 -6.166 18.038 1.00 94.25 262 GLN A O 1
ATOM 2042 N N . ILE A 1 263 ? -15.856 -4.791 16.558 1.00 93.38 263 ILE A N 1
ATOM 2043 C CA . ILE A 1 263 ? -14.698 -3.889 16.423 1.00 93.38 263 ILE A CA 1
ATOM 2044 C C . ILE A 1 263 ? -14.303 -3.321 17.792 1.00 93.38 263 ILE A C 1
ATOM 2046 O O . ILE A 1 263 ? -13.135 -3.410 18.151 1.00 93.38 263 ILE A O 1
ATOM 2050 N N . LEU A 1 264 ? -15.258 -2.822 18.586 1.00 95.06 264 LEU A N 1
ATOM 2051 C CA . LEU A 1 264 ? -14.974 -2.309 19.935 1.00 95.06 264 LEU A CA 1
ATOM 2052 C C . LEU A 1 264 ? -14.480 -3.377 20.902 1.00 95.06 264 LEU A C 1
ATOM 2054 O O . LEU A 1 264 ? -13.568 -3.112 21.675 1.00 95.06 264 LEU A O 1
ATOM 2058 N N . ALA A 1 265 ? -15.071 -4.573 20.879 1.00 93.31 265 ALA A N 1
ATOM 2059 C CA . ALA A 1 265 ? -14.604 -5.675 21.714 1.00 93.31 265 ALA A CA 1
ATOM 2060 C C . ALA A 1 265 ? -13.137 -6.019 21.405 1.00 93.31 265 ALA A C 1
ATOM 2062 O O . ALA A 1 265 ? -12.358 -6.287 22.315 1.00 93.31 265 ALA A O 1
ATOM 2063 N N . GLU A 1 266 ? -12.745 -5.957 20.131 1.00 91.31 266 GLU A N 1
ATOM 2064 C CA . GLU A 1 266 ? -11.350 -6.132 19.730 1.00 91.31 266 GLU A CA 1
ATOM 2065 C C . GLU A 1 266 ? -10.466 -4.952 20.149 1.00 91.31 266 GLU A C 1
ATOM 2067 O O . GLU A 1 266 ? -9.346 -5.198 20.575 1.00 91.31 266 GLU A O 1
ATOM 2072 N N . MET A 1 267 ? -10.950 -3.703 20.102 1.00 92.38 267 MET A N 1
ATOM 2073 C CA . MET A 1 267 ? -10.204 -2.550 20.637 1.00 92.38 267 MET A CA 1
ATOM 2074 C C . MET A 1 267 ? -9.918 -2.715 22.131 1.00 92.38 267 MET A C 1
ATOM 2076 O O . MET A 1 267 ? -8.778 -2.567 22.548 1.00 92.38 267 MET A O 1
ATOM 2080 N N . TRP A 1 268 ? -10.919 -3.109 22.925 1.00 92.38 268 TRP A N 1
ATOM 2081 C CA . TRP A 1 268 ? -10.728 -3.430 24.344 1.00 92.38 268 TRP A CA 1
ATOM 2082 C C . TRP A 1 268 ? -9.705 -4.548 24.557 1.00 92.38 268 TRP A C 1
ATOM 2084 O O . TRP A 1 268 ? -8.888 -4.472 25.470 1.00 92.38 268 TRP A O 1
ATOM 2094 N N . ARG A 1 269 ? -9.736 -5.587 23.714 1.00 88.81 269 ARG A N 1
ATOM 2095 C CA . ARG A 1 269 ? -8.778 -6.696 23.790 1.00 88.81 269 ARG A CA 1
ATOM 2096 C C . ARG A 1 269 ? -7.356 -6.264 23.420 1.00 88.81 269 ARG A C 1
ATOM 2098 O O . ARG A 1 269 ? -6.423 -6.768 24.027 1.00 88.81 269 ARG A O 1
ATOM 2105 N N . ILE A 1 270 ? -7.200 -5.392 22.420 1.00 86.69 270 ILE A N 1
ATOM 2106 C CA . ILE A 1 270 ? -5.900 -4.842 22.005 1.00 86.69 270 ILE A CA 1
ATOM 2107 C C . ILE A 1 270 ? -5.326 -3.979 23.125 1.00 86.69 270 ILE A C 1
ATOM 2109 O O . ILE A 1 270 ? -4.224 -4.260 23.570 1.00 86.69 270 ILE A O 1
ATOM 2113 N N . ALA A 1 271 ? -6.104 -3.017 23.625 1.00 87.69 271 ALA A N 1
ATOM 2114 C CA . ALA A 1 271 ? -5.661 -2.113 24.681 1.00 87.69 271 ALA A CA 1
ATOM 2115 C C . ALA A 1 271 ? -5.296 -2.849 25.978 1.00 87.69 271 ALA A C 1
ATOM 2117 O O . ALA A 1 271 ? -4.447 -2.403 26.718 1.00 87.69 271 ALA A O 1
ATOM 2118 N N . GLY A 1 272 ? -5.937 -3.988 26.271 1.00 87.62 272 GLY A N 1
ATOM 2119 C CA . GLY A 1 272 ? -5.627 -4.801 27.453 1.00 87.62 272 GLY A CA 1
ATOM 2120 C C . GLY A 1 272 ? -4.617 -5.926 27.220 1.00 87.62 272 GLY A C 1
ATOM 2121 O O . GLY A 1 272 ? -4.534 -6.824 28.061 1.00 87.62 272 GLY A O 1
ATOM 2122 N N . ALA A 1 273 ? -3.920 -5.959 26.079 1.00 85.44 273 ALA A N 1
ATOM 2123 C CA . ALA A 1 273 ? -3.054 -7.081 25.708 1.00 85.44 273 ALA A CA 1
ATOM 2124 C C . ALA A 1 273 ? -1.830 -7.240 26.629 1.00 85.44 273 ALA A C 1
ATOM 2126 O O . ALA A 1 273 ? -1.358 -8.361 26.824 1.00 85.44 273 ALA A O 1
ATOM 2127 N N . ASP A 1 274 ? -1.354 -6.149 27.224 1.00 82.19 274 ASP A N 1
ATOM 2128 C CA . ASP A 1 274 ? -0.258 -6.115 28.200 1.00 82.19 274 ASP A CA 1
ATOM 2129 C C . ASP A 1 274 ? -0.740 -6.299 29.661 1.00 82.19 274 ASP A C 1
ATOM 2131 O O . ASP A 1 274 ? 0.063 -6.349 30.595 1.00 82.19 274 ASP A O 1
ATOM 2135 N N . GLY A 1 275 ? -2.055 -6.447 29.866 1.00 86.94 275 GLY A N 1
ATOM 2136 C CA . GLY A 1 275 ? -2.693 -6.575 31.176 1.00 86.94 275 GLY A CA 1
ATOM 2137 C C . GLY A 1 275 ? -3.093 -5.252 31.839 1.00 86.94 275 GLY A C 1
ATOM 2138 O O . GLY A 1 275 ? -3.619 -5.286 32.956 1.00 86.94 275 GLY A O 1
ATOM 2139 N N . HIS A 1 276 ? -2.898 -4.104 31.186 1.00 88.75 276 HIS A N 1
ATOM 2140 C CA . HIS A 1 276 ? -3.296 -2.788 31.678 1.00 88.75 276 HIS A CA 1
ATOM 2141 C C . HIS A 1 276 ? -3.975 -1.974 30.572 1.00 88.75 276 HIS A C 1
ATOM 2143 O O . HIS A 1 276 ? -3.610 -2.073 29.424 1.00 88.75 276 HIS A O 1
ATOM 2149 N N . ILE A 1 277 ? -4.984 -1.163 30.902 1.00 89.44 277 ILE A N 1
ATOM 2150 C CA . ILE A 1 277 ? -5.601 -0.250 29.926 1.00 89.44 277 ILE A CA 1
ATOM 2151 C C . ILE A 1 277 ? -5.449 1.162 30.461 1.00 89.44 277 ILE A C 1
ATOM 2153 O O . ILE A 1 277 ? -6.050 1.492 31.495 1.00 89.44 277 ILE A O 1
ATOM 2157 N N . SER A 1 278 ? -4.680 1.987 29.759 1.00 91.56 278 SER A N 1
ATOM 2158 C CA . SER A 1 278 ? -4.401 3.362 30.166 1.00 91.56 278 SER A CA 1
ATOM 2159 C C . SER A 1 278 ? -5.673 4.231 30.180 1.00 91.56 278 SER A C 1
ATOM 2161 O O . SER A 1 278 ? -6.637 3.974 29.444 1.00 91.56 278 SER A O 1
ATOM 2163 N N . PRO A 1 279 ? -5.723 5.300 30.999 1.00 93.31 279 PRO A N 1
ATOM 2164 C CA . PRO A 1 279 ? -6.834 6.255 30.982 1.00 93.31 279 PRO A CA 1
ATOM 2165 C C . PRO A 1 279 ? -7.058 6.915 29.616 1.00 93.31 279 PRO A C 1
ATOM 2167 O O . PRO A 1 279 ? -8.174 7.332 29.296 1.00 93.31 279 PRO A O 1
ATOM 2170 N N . GLU A 1 280 ? -6.002 7.083 28.829 1.00 92.31 280 GLU A N 1
ATOM 2171 C CA . GLU A 1 280 ? -6.044 7.647 27.488 1.00 92.31 2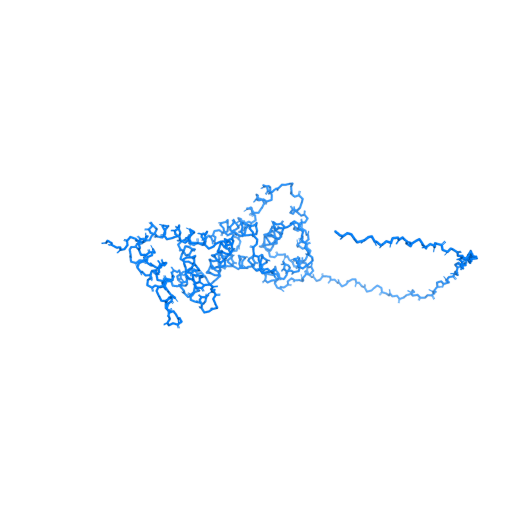80 GLU A CA 1
ATOM 2172 C C . GLU A 1 280 ? -6.721 6.677 26.504 1.00 92.31 280 GLU A C 1
ATOM 2174 O O . GLU A 1 280 ? -7.642 7.084 25.791 1.00 92.31 280 GLU A O 1
ATOM 2179 N N . GLU A 1 281 ? -6.369 5.388 26.522 1.00 92.88 281 GLU A N 1
ATOM 2180 C CA . GLU A 1 281 ? -7.031 4.364 25.700 1.00 92.88 281 GLU A CA 1
ATOM 2181 C C . GLU A 1 281 ? -8.499 4.187 26.083 1.00 92.88 281 GLU A C 1
ATOM 2183 O O . GLU A 1 281 ? -9.363 4.127 25.208 1.00 92.88 281 GLU A O 1
ATOM 2188 N N . GLN A 1 282 ? -8.817 4.170 27.384 1.00 94.75 282 GLN A N 1
ATOM 2189 C CA . GLN A 1 282 ? -10.206 4.109 27.853 1.00 94.75 282 GLN A CA 1
ATOM 2190 C C . GLN A 1 282 ? -11.028 5.284 27.316 1.00 94.75 282 GLN A C 1
ATOM 2192 O O . GLN A 1 282 ? -12.154 5.090 26.850 1.00 94.75 282 GLN A O 1
ATOM 2197 N N . ARG A 1 283 ? -10.464 6.500 27.342 1.00 95.12 283 ARG A N 1
ATOM 2198 C CA . ARG A 1 283 ? -11.104 7.695 26.773 1.00 95.12 283 ARG A CA 1
ATOM 2199 C C . ARG A 1 283 ? -11.305 7.562 25.267 1.00 95.12 283 ARG A C 1
ATOM 2201 O O . ARG A 1 283 ? -12.394 7.864 24.781 1.00 95.12 283 ARG A O 1
ATOM 2208 N N . PHE A 1 284 ? -10.299 7.081 24.540 1.00 95.25 284 PHE A N 1
ATOM 2209 C CA . PHE A 1 284 ? -10.405 6.865 23.099 1.00 95.25 284 PHE A CA 1
ATOM 2210 C C . PHE A 1 284 ? -11.474 5.818 22.750 1.00 95.25 284 PHE A C 1
ATOM 2212 O O . PHE A 1 284 ? -12.329 6.067 21.899 1.00 95.25 284 PHE A O 1
ATOM 2219 N N . ILE A 1 285 ? -11.502 4.679 23.448 1.00 95.62 285 ILE A N 1
ATOM 2220 C CA . ILE A 1 285 ? -12.509 3.634 23.231 1.00 95.62 285 ILE A CA 1
ATOM 2221 C C . ILE A 1 285 ? -13.914 4.147 23.576 1.00 95.62 285 ILE A C 1
ATOM 2223 O O . ILE A 1 285 ? -14.853 3.894 22.820 1.00 95.62 285 ILE A O 1
ATOM 2227 N N . ALA A 1 286 ? -14.074 4.908 24.664 1.00 95.81 286 ALA A N 1
ATOM 2228 C CA . ALA A 1 286 ? -15.349 5.536 25.014 1.00 95.81 286 ALA A CA 1
ATOM 2229 C C . ALA A 1 286 ? -15.835 6.513 23.926 1.00 95.81 286 ALA A C 1
ATOM 2231 O O . ALA A 1 286 ? -17.022 6.523 23.592 1.00 95.81 286 ALA A O 1
ATOM 2232 N N . GLU A 1 287 ? -14.929 7.276 23.305 1.00 96.50 287 GLU A N 1
ATOM 2233 C CA . GLU A 1 287 ? -15.264 8.110 22.145 1.00 96.50 287 GLU A CA 1
ATOM 2234 C C . GLU A 1 287 ? -15.779 7.253 20.972 1.00 96.50 287 GLU A C 1
ATOM 2236 O O . GLU A 1 287 ? -16.796 7.584 20.352 1.00 96.50 287 GLU A O 1
ATOM 2241 N N . MET A 1 288 ? -15.131 6.117 20.687 1.00 96.94 288 MET A N 1
ATOM 2242 C CA . MET A 1 288 ? -15.552 5.216 19.606 1.00 96.94 288 MET A CA 1
ATOM 2243 C C . MET A 1 288 ? -16.921 4.573 19.864 1.00 96.94 288 MET A C 1
ATOM 2245 O O . MET A 1 288 ? -17.689 4.386 18.920 1.00 96.94 288 MET A O 1
ATOM 2249 N N . VAL A 1 289 ? -17.269 4.273 21.122 1.00 96.12 289 VAL A N 1
ATOM 2250 C CA . VAL A 1 289 ? -18.607 3.780 21.505 1.00 96.12 289 VAL A CA 1
ATOM 2251 C C . VAL A 1 289 ? -19.693 4.776 21.082 1.00 96.12 289 VAL A C 1
ATOM 2253 O O . VAL A 1 289 ? -20.654 4.392 20.399 1.00 96.12 289 VAL A O 1
ATOM 2256 N N . SER A 1 290 ? -19.490 6.055 21.412 1.00 95.88 290 SER A N 1
ATOM 2257 C CA . SER A 1 290 ? -20.403 7.143 21.058 1.00 95.88 290 SER A CA 1
ATOM 2258 C C . SER A 1 290 ? -20.536 7.298 19.540 1.00 95.88 290 SER A C 1
ATOM 2260 O O . SER A 1 290 ? -21.646 7.307 18.997 1.00 95.88 290 SER A O 1
ATOM 2262 N N . ARG A 1 291 ? -19.409 7.303 18.814 1.00 95.94 291 ARG A N 1
ATOM 2263 C CA . ARG A 1 291 ? -19.388 7.415 17.342 1.00 95.94 291 ARG A CA 1
ATOM 2264 C C . ARG A 1 291 ? -20.027 6.230 16.634 1.00 95.94 291 ARG A C 1
ATOM 2266 O O . ARG A 1 291 ? -20.724 6.397 15.632 1.00 95.94 291 ARG A O 1
ATOM 2273 N N . PHE A 1 292 ? -19.881 5.028 17.181 1.00 95.62 292 PHE A N 1
ATOM 2274 C CA . PHE A 1 292 ? -20.573 3.849 16.675 1.00 95.62 292 PHE A CA 1
ATOM 2275 C C . PHE A 1 292 ? -22.064 3.826 17.006 1.00 95.62 292 PHE A C 1
ATOM 2277 O O . PHE A 1 292 ? -22.743 2.910 16.536 1.00 95.62 292 PHE A O 1
ATOM 2284 N N . LYS A 1 293 ? -22.604 4.822 17.723 1.00 92.81 293 LYS A N 1
ATOM 2285 C CA . LYS A 1 293 ? -24.030 4.937 18.070 1.00 92.81 293 LYS A CA 1
ATOM 2286 C C . LYS A 1 293 ? -24.539 3.677 18.770 1.00 92.81 293 LYS A C 1
ATOM 2288 O O . LYS A 1 293 ? -25.556 3.096 18.385 1.00 92.81 293 LYS A O 1
ATOM 2293 N N . LEU A 1 294 ? -23.767 3.193 19.741 1.00 88.75 294 LEU A N 1
ATOM 2294 C CA . LEU A 1 294 ? -24.101 1.990 20.508 1.00 88.75 294 LEU A CA 1
ATOM 2295 C C . LEU A 1 294 ? -24.745 2.289 21.862 1.00 88.75 294 LEU A C 1
ATOM 2297 O O . LEU A 1 294 ? -25.233 1.352 22.492 1.00 88.75 294 LEU A O 1
ATOM 2301 N N . ASP A 1 295 ? -24.818 3.567 22.234 1.00 77.00 295 ASP A N 1
ATOM 2302 C CA . ASP A 1 295 ? -25.420 4.075 23.476 1.00 77.00 295 ASP A CA 1
ATOM 2303 C C . ASP A 1 295 ? -26.962 4.118 23.449 1.00 77.00 295 ASP A C 1
ATOM 2305 O O . ASP A 1 295 ? -27.600 4.532 24.414 1.00 77.00 295 ASP A O 1
ATOM 2309 N N . SER A 1 296 ? -27.566 3.674 22.343 1.00 56.50 296 SER A N 1
ATOM 2310 C CA . SER A 1 296 ? -29.015 3.570 22.100 1.00 56.50 296 SER A CA 1
ATOM 2311 C C . SER A 1 296 ? -29.403 2.159 21.677 1.00 56.50 296 SER A C 1
ATOM 2313 O O . SER A 1 296 ? -30.466 1.660 22.089 1.00 56.50 296 SER A O 1
#

Radius of gyration: 31.14 Å; chains: 1; bounding box: 95×74×70 Å